Protein AF-A0A6U4F937-F1 (afdb_monomer)

Foldseek 3Di:
DWDKDKLQQDDPPDPDPPPDDPDPDDDDQFADEDDLQDAQVRLLVVLVVCPQVSSQRHYAYAFKDFAFDDKALAQPCLVPVAPDRWLVHSVPSLVVDWAFDADPVRQTWTWHADSGSIITTTHLAMAGCLVVLLSCVVSNHRIYIYTDDFADPVCVVLLSVLVNQLNVCSVVVPPCSVVSSVVSQVSQQQGQGNVGGRSGYDNRSNDDDDPQPPVRDDDDPVRVVVVVVD

Sequence (230 aa):
NARAADLLLNPNPNPNPNKPNPNPDGGTLARLTPTHDLSADQICALAEDIGGEAAAERLEVIVHQHLPVFHTEHCVFCRFLSDGNSYKDCGHPCESHTMHLRDQAGADHLVLADMGCRNTVFNAKAQSALPVLEDLLSAGLRRMRIELVDEPAAAVPVLLEAYRGAAEAILSFESDAEIAVSDAWAVLETLPDANGRAQGLDLGSLASRTEVKRKDMKRTAYQEKRRKSN

Nearest PDB structures (foldseek):
  7z9d-assembly1_A  TM=3.369E-01  e=4.907E+00  Deinococcus radiodurans R1 = ATCC 13939 = DSM 20539
  7z9e-assembly1_A  TM=3.339E-01  e=5.213E+00  Deinococcus radiodurans R1 = ATCC 13939 = DSM 20539

Secondary structure (DSSP, 8-state):
----EEEES---S-S-TTS--S-SSS-----B---TTS-HHHHHHHHHHH-HHHHHHHB-EEEEEEEEEEEESS-HHHHHH-S-SSTTTS--GGGT--EEEE-TT--EEEEEE-TTS-EEEEEEEEEE-GGGHHHHHHTT--EEEE--SS--TTTHHHHHHHHHHHHHHHHTT-TTHHHHHHHHHHHHHT-B-TTSSB--EE-GGGS------TTTSPPPHHHHHHHH--

InterPro domains:
  IPR060007 Peptidase family U32, N-terminal domain [PF01136] (33-177)

Structure (mmCIF, N/CA/C/O backbone):
data_AF-A0A6U4F937-F1
#
_entry.id   AF-A0A6U4F937-F1
#
loop_
_atom_site.group_PDB
_atom_site.id
_atom_site.type_symbol
_atom_site.label_atom_id
_atom_site.label_alt_id
_atom_site.label_comp_id
_atom_site.label_asym_id
_atom_site.label_entity_id
_atom_site.label_seq_id
_atom_site.pdbx_PDB_ins_code
_atom_site.Cartn_x
_atom_site.Cartn_y
_atom_site.Cartn_z
_atom_site.occupancy
_atom_site.B_iso_or_equiv
_atom_site.auth_seq_id
_atom_site.auth_comp_id
_atom_site.auth_asym_id
_atom_site.auth_atom_id
_atom_site.pdbx_PDB_model_num
ATOM 1 N N . ASN A 1 1 ? 8.760 -10.449 -7.506 1.00 28.88 1 ASN A N 1
ATOM 2 C CA . ASN A 1 1 ? 8.408 -11.418 -6.442 1.00 28.88 1 ASN A CA 1
ATOM 3 C C . ASN A 1 1 ? 8.146 -10.673 -5.140 1.00 28.88 1 ASN A C 1
ATOM 5 O O . ASN A 1 1 ? 9.009 -10.671 -4.271 1.00 28.88 1 ASN A O 1
ATOM 9 N N . ALA A 1 2 ? 6.986 -10.018 -5.029 1.00 28.67 2 ALA A N 1
ATOM 10 C CA . ALA A 1 2 ? 6.546 -9.392 -3.784 1.00 28.67 2 ALA A CA 1
ATOM 11 C C . ALA A 1 2 ? 6.334 -10.497 -2.740 1.00 28.67 2 ALA A C 1
ATOM 13 O O . ALA A 1 2 ? 5.533 -11.411 -2.950 1.00 28.67 2 ALA A O 1
ATOM 14 N N . ARG A 1 3 ? 7.120 -10.483 -1.664 1.00 31.38 3 ARG A N 1
ATOM 15 C CA . ARG A 1 3 ? 6.890 -11.355 -0.511 1.00 31.38 3 ARG A CA 1
ATOM 16 C C . ARG A 1 3 ? 5.968 -10.591 0.427 1.00 31.38 3 ARG A C 1
ATOM 18 O O . ARG A 1 3 ? 6.403 -9.612 1.018 1.00 31.38 3 ARG A O 1
ATOM 25 N N . ALA A 1 4 ? 4.714 -11.022 0.530 1.00 37.34 4 ALA A N 1
ATOM 26 C CA . ALA A 1 4 ? 3.833 -10.551 1.589 1.00 37.34 4 ALA A CA 1
ATOM 27 C C . ALA A 1 4 ? 4.434 -10.971 2.938 1.00 37.34 4 ALA A C 1
ATOM 29 O O . ALA A 1 4 ? 4.823 -12.130 3.114 1.00 37.34 4 ALA A O 1
ATOM 30 N N . ALA A 1 5 ? 4.557 -10.018 3.856 1.00 44.81 5 ALA A N 1
ATOM 31 C CA . ALA A 1 5 ? 4.851 -10.298 5.251 1.00 44.81 5 ALA A CA 1
ATOM 32 C C . ALA A 1 5 ? 3.528 -10.212 6.021 1.00 44.81 5 ALA A C 1
ATOM 34 O O . ALA A 1 5 ? 2.916 -9.145 6.091 1.00 44.81 5 ALA A O 1
ATOM 35 N N . ASP A 1 6 ? 3.075 -11.342 6.562 1.00 48.94 6 ASP A N 1
ATOM 36 C CA . ASP A 1 6 ? 1.865 -11.396 7.380 1.00 48.94 6 ASP A CA 1
ATOM 37 C C . ASP A 1 6 ? 2.204 -10.900 8.790 1.00 48.94 6 ASP A C 1
ATOM 39 O O . ASP A 1 6 ? 2.901 -11.587 9.546 1.00 48.94 6 ASP A O 1
ATOM 43 N N . LEU A 1 7 ? 1.701 -9.722 9.170 1.00 45.91 7 LEU A N 1
ATOM 44 C CA . LEU A 1 7 ? 1.752 -9.281 10.559 1.00 45.91 7 LEU A CA 1
ATOM 45 C C . LEU A 1 7 ? 0.588 -9.939 11.309 1.00 45.91 7 LEU A C 1
ATOM 47 O O . LEU A 1 7 ? -0.549 -9.464 11.306 1.00 45.91 7 LEU A O 1
ATOM 51 N N . LEU A 1 8 ? 0.867 -11.090 11.919 1.00 48.56 8 LEU A N 1
ATOM 52 C CA . LEU A 1 8 ? -0.093 -11.800 12.759 1.00 48.56 8 LEU A CA 1
ATOM 53 C C . LEU A 1 8 ? -0.126 -11.169 14.153 1.00 48.56 8 LEU A C 1
ATOM 55 O O . LEU A 1 8 ? 0.653 -11.538 15.031 1.00 48.56 8 LEU A O 1
ATOM 59 N N . LEU A 1 9 ? -1.060 -10.246 14.369 1.00 46.47 9 LEU A N 1
ATOM 60 C CA . LEU A 1 9 ? -1.371 -9.723 15.695 1.00 46.47 9 LEU A CA 1
ATOM 61 C C . LEU A 1 9 ? -2.207 -10.771 16.439 1.00 46.47 9 LEU A C 1
ATOM 63 O O . LEU A 1 9 ? -3.426 -10.825 16.315 1.00 46.47 9 LEU A O 1
ATOM 67 N N . ASN A 1 10 ? -1.505 -11.642 17.166 1.00 38.47 10 ASN A N 1
ATOM 68 C CA . ASN A 1 10 ? -2.031 -12.676 18.057 1.00 38.47 10 ASN A CA 1
ATOM 69 C C . ASN A 1 10 ? -2.973 -13.707 17.380 1.00 38.47 10 ASN A C 1
ATOM 71 O O . ASN A 1 10 ? -4.185 -13.493 17.281 1.00 38.47 10 ASN A O 1
ATOM 75 N N . PRO A 1 11 ? -2.465 -14.870 16.924 1.00 41.62 11 PRO A N 1
ATOM 76 C CA . PRO A 1 11 ? -3.346 -15.950 16.512 1.00 41.62 11 PRO A CA 1
ATOM 77 C C . PRO A 1 11 ? -4.064 -16.456 17.762 1.00 41.62 11 PRO A C 1
ATOM 79 O O . PRO A 1 11 ? -3.413 -16.970 18.665 1.00 41.62 11 PRO A O 1
ATOM 82 N N . ASN A 1 12 ? -5.392 -16.343 17.822 1.00 38.12 12 ASN A N 1
ATOM 83 C CA . ASN A 1 12 ? -6.170 -17.105 18.796 1.00 38.12 12 ASN A CA 1
ATOM 84 C C . ASN A 1 12 ? -5.728 -18.583 18.693 1.00 38.12 12 ASN A C 1
ATOM 86 O O . ASN A 1 12 ? -5.929 -19.196 17.634 1.00 38.12 12 ASN A O 1
ATOM 90 N N . PRO A 1 13 ? -5.051 -19.154 19.707 1.00 44.19 13 PRO A N 1
ATOM 91 C CA . PRO A 1 13 ? -4.576 -20.512 19.616 1.00 44.19 13 PRO A CA 1
ATOM 92 C C . PRO A 1 13 ? -5.787 -21.396 19.885 1.00 44.19 13 PRO A C 1
ATOM 94 O O . PRO A 1 13 ? -6.284 -21.440 21.005 1.00 44.19 13 PRO A O 1
ATOM 97 N N . ASN A 1 14 ? -6.204 -22.131 18.851 1.00 38.88 14 ASN A N 1
ATOM 98 C CA . ASN A 1 14 ? -7.187 -23.218 18.883 1.00 38.88 14 ASN A CA 1
ATOM 99 C C . ASN A 1 14 ? -8.648 -22.811 18.573 1.00 38.88 14 ASN A C 1
ATOM 101 O O . ASN A 1 14 ? -9.429 -22.537 19.488 1.00 38.88 14 ASN A O 1
ATOM 105 N N . PRO A 1 15 ? -9.090 -22.875 17.299 1.00 50.88 15 PRO A N 1
ATOM 106 C CA . PRO A 1 15 ? -10.510 -22.983 17.015 1.00 50.88 15 PRO A CA 1
ATOM 107 C C . PRO A 1 15 ? -10.920 -24.401 17.421 1.00 50.88 15 PRO A C 1
ATOM 109 O O . PRO A 1 15 ? -10.604 -25.348 16.717 1.00 50.88 15 PRO A O 1
ATOM 112 N N . ASN A 1 16 ? -11.541 -24.540 18.594 1.00 53.91 16 ASN A N 1
ATOM 113 C CA . ASN A 1 16 ? -12.257 -25.723 19.091 1.00 53.91 16 ASN A CA 1
ATOM 114 C C . ASN A 1 16 ? -11.992 -27.048 18.317 1.00 53.91 16 ASN A C 1
ATOM 116 O O . ASN A 1 16 ? -12.551 -27.222 17.230 1.00 53.91 16 ASN A O 1
ATOM 120 N N . PRO A 1 17 ? -11.269 -28.035 18.887 1.00 51.25 17 PRO A N 1
ATOM 121 C CA . PRO A 1 17 ? -10.914 -29.284 18.198 1.00 51.25 17 PRO A CA 1
ATOM 122 C C . PRO A 1 17 ? -12.118 -30.153 17.781 1.00 51.25 17 PRO A C 1
ATOM 124 O O . PRO A 1 17 ? -11.941 -31.127 17.056 1.00 51.25 17 PRO A O 1
ATOM 127 N N . ASN A 1 18 ? -13.337 -29.801 18.211 1.00 55.12 18 ASN A N 1
ATOM 128 C CA . ASN A 1 18 ? -14.591 -30.444 17.815 1.00 55.12 18 ASN A CA 1
ATOM 129 C C . ASN A 1 18 ? -15.396 -29.664 16.759 1.00 55.12 18 ASN A C 1
ATOM 131 O O . ASN A 1 18 ? -16.522 -30.059 16.455 1.00 55.12 18 ASN A O 1
ATOM 135 N N . LYS A 1 19 ? -14.884 -28.557 16.198 1.00 54.72 19 LYS A N 1
ATOM 136 C CA . LYS A 1 19 ? -15.562 -27.860 15.096 1.00 54.72 19 LYS A CA 1
ATOM 137 C C . LYS A 1 19 ? -15.354 -28.688 13.818 1.00 54.72 19 LYS A C 1
ATOM 139 O O . LYS A 1 19 ? -14.209 -28.838 13.391 1.00 54.72 19 LYS A O 1
ATOM 144 N N . PRO A 1 20 ? -16.411 -29.272 13.222 1.00 46.94 20 PRO A N 1
ATOM 145 C CA . PRO A 1 20 ? -16.252 -30.098 12.033 1.00 46.94 20 PRO A CA 1
ATOM 146 C C . PRO A 1 20 ? -15.610 -29.271 10.918 1.00 46.94 20 PRO A C 1
ATOM 148 O O . PRO A 1 20 ? -16.026 -28.138 10.669 1.00 46.94 20 PRO A O 1
ATOM 151 N N . ASN A 1 21 ? -14.594 -29.840 10.264 1.00 49.12 21 ASN A N 1
ATOM 152 C CA . ASN A 1 21 ? -13.997 -29.252 9.071 1.00 49.12 21 ASN A CA 1
ATOM 153 C C . ASN A 1 21 ? -15.106 -29.111 8.011 1.00 49.12 21 ASN A C 1
ATOM 155 O O . ASN A 1 21 ? -15.643 -30.136 7.583 1.00 49.12 21 ASN A O 1
ATOM 159 N N . PRO A 1 22 ? -15.471 -27.887 7.585 1.00 54.03 22 PRO A N 1
ATOM 160 C CA . PRO A 1 22 ? -16.568 -27.689 6.645 1.00 54.03 22 PRO A CA 1
ATOM 161 C C . PRO A 1 22 ? -16.272 -28.223 5.236 1.00 54.03 22 PRO A C 1
ATOM 163 O O . PRO A 1 22 ? -17.147 -28.132 4.382 1.00 54.03 22 PRO A O 1
ATOM 166 N N . ASN A 1 23 ? -15.078 -28.773 4.970 1.00 53.56 23 ASN A N 1
ATOM 167 C CA . ASN A 1 23 ? -14.735 -29.317 3.658 1.00 53.56 23 ASN A CA 1
ATOM 168 C C . ASN A 1 23 ? -13.801 -30.541 3.769 1.00 53.56 23 ASN A C 1
ATOM 170 O O . ASN A 1 23 ? -12.587 -30.390 3.948 1.00 53.56 23 ASN A O 1
ATOM 174 N N . PRO A 1 24 ? -14.347 -31.765 3.688 1.00 48.09 24 PRO A N 1
ATOM 175 C CA . PRO A 1 24 ? -13.553 -32.991 3.737 1.00 48.09 24 PRO A CA 1
ATOM 176 C C . PRO A 1 24 ? -12.786 -33.285 2.431 1.00 48.09 24 PRO A C 1
ATOM 178 O O . PRO A 1 24 ? -11.829 -34.055 2.470 1.00 48.09 24 PRO A O 1
ATOM 181 N N . ASP A 1 25 ? -13.116 -32.608 1.320 1.00 58.38 25 ASP A N 1
ATOM 182 C CA . ASP A 1 25 ? -12.596 -32.900 -0.024 1.00 58.38 25 ASP A CA 1
ATOM 183 C C . ASP A 1 25 ? -12.010 -31.636 -0.713 1.00 58.38 25 ASP A C 1
ATOM 185 O O . ASP A 1 25 ? -12.675 -30.991 -1.515 1.00 58.38 25 ASP A O 1
ATOM 189 N N . GLY A 1 26 ? -10.754 -31.259 -0.437 1.00 50.59 26 GLY A N 1
ATOM 190 C CA . GLY A 1 26 ? -10.015 -30.259 -1.239 1.00 50.59 26 GLY A CA 1
ATOM 191 C C . GLY A 1 26 ? -10.257 -28.772 -0.898 1.00 50.59 26 GLY A C 1
ATOM 192 O O . GLY A 1 26 ? -11.343 -28.236 -1.071 1.00 50.59 26 GLY A O 1
ATOM 193 N N . GLY A 1 27 ? -9.191 -28.107 -0.427 1.00 54.19 27 GLY A N 1
ATOM 194 C CA . GLY A 1 27 ? -8.985 -26.652 -0.258 1.00 54.19 27 GLY A CA 1
ATOM 195 C C . GLY A 1 27 ? -10.198 -25.743 0.003 1.00 54.19 27 GLY A C 1
ATOM 196 O O . GLY A 1 27 ? -10.872 -25.322 -0.932 1.00 54.19 27 GLY A O 1
ATOM 197 N N . THR A 1 28 ? -10.417 -25.324 1.253 1.00 69.75 28 THR A N 1
ATOM 198 C CA . THR A 1 28 ? -11.328 -24.208 1.572 1.00 69.75 28 THR A CA 1
ATOM 199 C C . THR A 1 28 ? -10.671 -22.850 1.349 1.00 69.75 28 THR A C 1
ATOM 201 O O . THR A 1 28 ? -9.490 -22.658 1.640 1.00 69.75 28 THR A O 1
ATOM 204 N N . LEU A 1 29 ? -11.458 -21.873 0.889 1.00 75.81 29 LEU A N 1
ATOM 205 C CA . LEU A 1 29 ? -11.072 -20.465 0.928 1.00 75.81 29 LEU A CA 1
ATOM 206 C C . LEU A 1 29 ? -11.018 -20.008 2.392 1.00 75.81 29 LEU A C 1
ATOM 208 O O . LEU A 1 29 ? -12.054 -19.885 3.043 1.00 75.81 29 LEU A O 1
ATOM 212 N N . ALA A 1 30 ? -9.808 -19.799 2.910 1.00 84.00 30 ALA A N 1
ATOM 213 C CA . ALA A 1 30 ? -9.604 -19.457 4.315 1.00 84.00 30 ALA A CA 1
ATOM 214 C C . ALA A 1 30 ? -9.831 -17.967 4.605 1.00 84.00 30 ALA A C 1
ATOM 216 O O . ALA A 1 30 ? -10.342 -17.631 5.670 1.00 84.00 30 ALA A O 1
ATOM 217 N N . ARG A 1 31 ? -9.430 -17.081 3.680 1.00 87.75 31 ARG A N 1
ATOM 218 C CA . ARG A 1 31 ? -9.459 -15.625 3.869 1.00 87.75 31 ARG A CA 1
ATOM 219 C C . ARG A 1 31 ? -9.713 -14.862 2.577 1.00 87.75 31 ARG A C 1
ATOM 221 O O . ARG A 1 31 ? -9.409 -15.350 1.490 1.00 87.75 31 ARG A O 1
ATOM 228 N N . LEU A 1 32 ? -10.240 -13.656 2.736 1.00 92.88 32 LEU A N 1
ATOM 229 C CA . LEU A 1 32 ? -10.484 -12.667 1.700 1.00 92.88 32 LEU A CA 1
ATOM 230 C C . LEU A 1 32 ? -9.734 -11.378 2.033 1.00 92.88 32 LEU A C 1
ATOM 232 O O . LEU A 1 32 ? -9.777 -10.899 3.167 1.00 92.88 32 LEU A O 1
ATOM 236 N N . THR A 1 33 ? -9.105 -10.796 1.019 1.00 95.12 33 THR A N 1
ATOM 237 C CA . THR A 1 33 ? -8.497 -9.469 1.100 1.00 95.12 33 THR A CA 1
ATOM 238 C C . THR A 1 33 ? -9.358 -8.492 0.312 1.00 95.12 33 THR A C 1
ATOM 240 O O . THR A 1 33 ? -9.492 -8.678 -0.902 1.00 95.12 33 THR A O 1
ATOM 243 N N . PRO A 1 34 ? -9.977 -7.485 0.962 1.00 93.56 34 PRO A N 1
ATOM 244 C CA . PRO A 1 34 ? -10.666 -6.415 0.251 1.00 93.56 34 PRO A CA 1
ATOM 245 C C . PRO A 1 34 ? -9.736 -5.751 -0.771 1.00 93.56 34 PRO A C 1
ATOM 247 O O . PRO A 1 34 ? -8.565 -5.498 -0.478 1.00 93.56 34 PRO A O 1
ATOM 250 N N . THR A 1 35 ? -10.245 -5.490 -1.976 1.00 90.56 35 THR A N 1
ATOM 251 C CA . THR A 1 35 ? -9.479 -4.788 -3.014 1.00 90.56 35 THR A CA 1
ATOM 252 C C . THR A 1 35 ? -9.327 -3.311 -2.658 1.00 90.56 35 THR A C 1
ATOM 254 O O . THR A 1 35 ? -10.026 -2.780 -1.796 1.00 90.56 35 THR A O 1
ATOM 257 N N . HIS A 1 36 ? -8.444 -2.615 -3.370 1.00 90.94 36 HIS A N 1
ATOM 258 C CA . HIS A 1 36 ? -8.190 -1.179 -3.199 1.00 90.94 36 HIS A CA 1
ATOM 259 C C . HIS A 1 36 ? -9.341 -0.277 -3.692 1.00 90.94 36 HIS A C 1
ATOM 261 O O . HIS A 1 36 ? -9.160 0.929 -3.836 1.00 90.94 36 HIS A O 1
ATOM 267 N N . ASP A 1 37 ? -10.506 -0.854 -3.990 1.00 91.75 37 ASP A N 1
ATOM 268 C CA . ASP A 1 37 ? -11.719 -0.113 -4.338 1.00 91.75 37 ASP A CA 1
ATOM 269 C C . ASP A 1 37 ? -12.507 0.316 -3.092 1.00 91.75 37 ASP A C 1
ATOM 271 O O . ASP A 1 37 ? -13.364 1.194 -3.191 1.00 91.75 37 ASP A O 1
ATOM 275 N N . LEU A 1 38 ? -12.243 -0.305 -1.934 1.00 94.06 38 LEU A N 1
ATOM 276 C CA . LEU A 1 38 ? -12.910 0.015 -0.674 1.00 94.06 38 LEU A CA 1
ATOM 277 C C . LEU A 1 38 ? -12.070 0.989 0.163 1.00 94.06 38 LEU A C 1
ATOM 279 O O . LEU A 1 38 ? -10.872 0.781 0.361 1.00 94.06 38 LEU A O 1
ATOM 283 N N . SER A 1 39 ? -12.731 2.008 0.717 1.00 95.94 39 SER A N 1
ATOM 284 C CA . SER A 1 39 ? -12.155 2.865 1.759 1.00 95.94 39 SER A CA 1
ATOM 285 C C . SER A 1 39 ? -12.090 2.153 3.114 1.00 95.94 39 SER A C 1
ATOM 287 O O . SER A 1 39 ? -12.720 1.111 3.307 1.00 95.94 39 SER A O 1
ATOM 289 N N . ALA A 1 40 ? -11.379 2.738 4.084 1.00 96.69 40 ALA A N 1
ATOM 290 C CA . ALA A 1 40 ? -11.339 2.222 5.453 1.00 96.69 40 ALA A CA 1
ATOM 291 C C . ALA A 1 40 ? -12.748 2.078 6.051 1.00 96.69 40 ALA A C 1
ATOM 293 O O . ALA A 1 40 ? -13.089 1.004 6.531 1.00 96.69 40 ALA A O 1
ATOM 294 N N . ASP A 1 41 ? -13.603 3.097 5.913 1.00 96.00 41 ASP A N 1
ATOM 295 C CA . ASP A 1 41 ? -14.991 3.061 6.394 1.00 96.00 41 ASP A CA 1
ATOM 296 C C . ASP A 1 41 ? -15.786 1.891 5.793 1.00 96.00 41 ASP A C 1
ATOM 298 O O . ASP A 1 41 ? -16.544 1.217 6.489 1.00 96.00 41 ASP A O 1
ATOM 302 N N . GLN A 1 42 ? -15.612 1.626 4.493 1.00 95.81 42 GLN A N 1
ATOM 303 C CA . GLN A 1 42 ? -16.295 0.526 3.806 1.00 95.81 42 GLN A CA 1
ATOM 304 C C . GLN A 1 42 ? -15.750 -0.839 4.235 1.00 95.81 42 GLN A C 1
ATOM 306 O O . GLN A 1 42 ? -16.510 -1.802 4.323 1.00 95.81 42 GLN A O 1
ATOM 311 N N . ILE A 1 43 ? -14.448 -0.926 4.516 1.00 96.62 43 ILE A N 1
ATOM 312 C CA . ILE A 1 43 ? -13.815 -2.122 5.076 1.00 96.62 43 ILE A CA 1
ATOM 313 C C . ILE A 1 43 ? -14.334 -2.384 6.498 1.00 96.62 43 ILE A C 1
ATOM 315 O O . ILE A 1 43 ? -14.683 -3.524 6.803 1.00 96.62 43 ILE A O 1
ATOM 319 N N . CYS A 1 44 ? -14.434 -1.353 7.342 1.00 96.25 44 CYS A N 1
ATOM 320 C CA . CYS A 1 44 ? -14.994 -1.458 8.690 1.00 96.25 44 CYS A CA 1
ATOM 321 C C . CYS A 1 44 ? -16.458 -1.910 8.647 1.00 96.25 44 CYS A C 1
ATOM 323 O O . CYS A 1 44 ? -16.801 -2.899 9.288 1.00 96.25 44 CYS A O 1
ATOM 325 N N . ALA A 1 45 ? -17.292 -1.280 7.813 1.00 95.62 45 ALA A N 1
ATOM 326 C CA . ALA A 1 45 ? -18.689 -1.679 7.637 1.00 95.62 45 ALA A CA 1
ATOM 327 C C . ALA A 1 45 ? -18.824 -3.139 7.162 1.00 95.62 45 ALA A C 1
ATOM 329 O O . ALA A 1 45 ? -19.648 -3.894 7.676 1.00 95.62 45 ALA A O 1
ATOM 330 N N . LEU A 1 46 ? -17.973 -3.574 6.224 1.00 94.88 46 LEU A N 1
ATOM 331 C CA . LEU A 1 46 ? -17.942 -4.967 5.771 1.00 94.88 46 LEU A CA 1
ATOM 332 C C . LEU A 1 46 ? -17.562 -5.933 6.907 1.00 94.88 46 LEU A C 1
ATOM 334 O O . LEU A 1 46 ? -18.134 -7.020 7.009 1.00 94.88 46 LEU A O 1
ATOM 338 N N . ALA A 1 47 ? -16.592 -5.567 7.746 1.00 95.31 47 ALA A N 1
ATOM 339 C CA . ALA A 1 47 ? -16.182 -6.374 8.892 1.00 95.31 47 ALA A CA 1
ATOM 340 C C . ALA A 1 47 ? -17.299 -6.480 9.945 1.00 95.31 47 ALA A C 1
ATOM 342 O O . ALA A 1 47 ? -17.564 -7.573 10.450 1.00 95.31 47 ALA A O 1
ATOM 343 N N . GLU A 1 48 ? -17.998 -5.379 10.221 1.00 94.50 48 GLU A N 1
ATOM 344 C CA . GLU A 1 48 ? -19.156 -5.337 11.119 1.00 94.50 48 GLU A CA 1
ATOM 345 C C . GLU A 1 48 ? -20.304 -6.225 10.616 1.00 94.50 48 GLU A C 1
ATOM 347 O O . GLU A 1 48 ? -20.833 -7.027 11.389 1.00 94.50 48 GLU A O 1
ATOM 352 N N . ASP A 1 49 ? -20.623 -6.163 9.318 1.00 94.75 49 ASP A N 1
ATOM 353 C CA . ASP A 1 49 ? -21.661 -6.989 8.683 1.00 94.75 49 ASP A CA 1
ATOM 354 C C . ASP A 1 49 ? -21.326 -8.492 8.713 1.00 94.75 49 ASP A C 1
ATOM 356 O O . ASP A 1 49 ? -22.213 -9.339 8.852 1.00 94.75 49 ASP A O 1
ATOM 360 N N . ILE A 1 50 ? -20.042 -8.850 8.592 1.00 91.38 50 ILE A N 1
ATOM 361 C CA . ILE A 1 50 ? -19.571 -10.240 8.724 1.00 91.38 50 ILE A CA 1
ATOM 362 C C . ILE A 1 50 ? -19.607 -10.704 10.192 1.00 91.38 50 ILE A C 1
ATOM 364 O O . ILE A 1 50 ? -19.812 -11.894 10.456 1.00 91.38 50 ILE A O 1
ATOM 368 N N . GLY A 1 51 ? -19.434 -9.778 11.137 1.00 86.50 51 GLY A N 1
ATOM 369 C CA . GLY A 1 51 ? -19.392 -10.013 12.577 1.00 86.50 51 GLY A CA 1
ATOM 370 C C . GLY A 1 51 ? -17.970 -10.234 13.099 1.00 86.50 51 GLY A C 1
ATOM 371 O O . GLY A 1 51 ? -17.200 -11.003 12.526 1.00 86.50 51 GLY A O 1
ATOM 372 N N . GLY A 1 52 ? -17.632 -9.601 14.229 1.00 75.81 52 GLY A N 1
ATOM 373 C CA . GLY A 1 52 ? -16.249 -9.423 14.704 1.00 75.81 52 GLY A CA 1
ATOM 374 C C . GLY A 1 52 ? -15.363 -10.679 14.726 1.00 75.81 52 GLY A C 1
ATOM 375 O O . GLY A 1 52 ? -14.266 -10.653 14.178 1.00 75.81 52 GLY A O 1
ATOM 376 N N . GLU A 1 53 ? -15.819 -11.802 15.297 1.00 82.62 53 GLU A N 1
ATOM 377 C CA . GLU A 1 53 ? -15.007 -13.036 15.337 1.00 82.62 53 GLU A CA 1
ATOM 378 C C . GLU A 1 53 ? -14.804 -13.640 13.936 1.00 82.62 53 GLU A C 1
ATOM 380 O O . GLU A 1 53 ? -13.704 -14.067 13.581 1.00 82.62 53 GLU A O 1
ATOM 385 N N . ALA A 1 54 ? -15.850 -13.629 13.105 1.00 86.81 54 ALA A N 1
ATOM 386 C CA . ALA A 1 54 ? -15.769 -14.129 11.738 1.00 86.81 54 ALA A CA 1
ATOM 387 C C . ALA A 1 54 ? -14.927 -13.204 10.845 1.00 86.81 54 ALA A C 1
ATOM 389 O O . ALA A 1 54 ? -14.184 -13.700 10.000 1.00 86.81 54 ALA A O 1
ATOM 390 N N . ALA A 1 55 ? -14.998 -11.887 11.043 1.00 88.81 55 ALA A N 1
ATOM 391 C CA . ALA A 1 55 ? -14.179 -10.905 10.343 1.00 88.81 55 ALA A CA 1
ATOM 392 C C . ALA A 1 55 ? -12.694 -11.068 10.698 1.00 88.81 55 ALA A C 1
ATOM 394 O O . ALA A 1 55 ? -11.862 -11.122 9.795 1.00 88.81 55 ALA A O 1
ATOM 395 N N . ALA A 1 56 ? -12.365 -11.262 11.981 1.00 89.62 56 ALA A N 1
ATOM 396 C CA . ALA A 1 56 ? -10.999 -11.539 12.434 1.00 89.62 56 ALA A CA 1
ATOM 397 C C . ALA A 1 56 ? -10.397 -12.804 11.789 1.00 89.62 56 ALA A C 1
ATOM 399 O O . ALA A 1 56 ? -9.199 -12.865 11.497 1.00 89.62 56 ALA A O 1
ATOM 400 N N . GLU A 1 57 ? -11.219 -13.838 11.576 1.00 89.31 57 GLU A N 1
ATOM 401 C CA . GLU A 1 57 ? -10.791 -15.093 10.954 1.00 89.31 57 GLU A CA 1
ATOM 402 C C . GLU A 1 57 ? -10.668 -14.973 9.428 1.00 89.31 57 GLU A C 1
ATOM 404 O O . GLU A 1 57 ? -9.699 -15.480 8.856 1.00 89.31 57 GLU A O 1
ATOM 409 N N . ARG A 1 58 ? -11.635 -14.309 8.779 1.00 91.00 58 ARG A N 1
ATOM 410 C CA . ARG A 1 58 ? -11.863 -14.378 7.326 1.00 91.00 58 ARG A CA 1
ATOM 411 C C . ARG A 1 58 ? -11.349 -13.183 6.538 1.00 91.00 58 ARG A C 1
ATOM 413 O O . ARG A 1 58 ? -11.216 -13.321 5.326 1.00 91.00 58 ARG A O 1
ATOM 420 N N . LEU A 1 59 ? -11.090 -12.040 7.166 1.00 94.88 59 LEU A N 1
ATOM 421 C CA . LEU A 1 59 ? -10.594 -10.851 6.475 1.00 94.88 59 LEU A CA 1
ATOM 422 C C . LEU A 1 59 ? -9.113 -10.611 6.765 1.00 94.88 59 LEU A C 1
ATOM 424 O O . LEU A 1 59 ? -8.634 -10.800 7.881 1.00 94.88 59 LEU A O 1
ATOM 428 N N . GLU A 1 60 ? -8.397 -10.176 5.735 1.00 95.94 60 GLU A N 1
ATOM 429 C CA . GLU A 1 60 ? -7.002 -9.746 5.792 1.00 95.94 60 GLU A CA 1
ATOM 430 C C . GLU A 1 60 ? -6.876 -8.429 5.028 1.00 95.94 60 GLU A C 1
ATOM 432 O O . GLU A 1 60 ? -7.104 -8.396 3.822 1.00 95.94 60 GLU A O 1
ATOM 437 N N . VAL A 1 61 ? -6.558 -7.335 5.718 1.00 96.31 61 VAL A N 1
ATOM 438 C CA . VAL A 1 61 ? -6.577 -5.986 5.130 1.00 96.31 61 VAL A CA 1
ATOM 439 C C . VAL A 1 61 ? -5.165 -5.534 4.797 1.00 96.31 61 VAL A C 1
ATOM 441 O O . VAL A 1 61 ? -4.253 -5.690 5.606 1.00 96.31 61 VAL A O 1
ATOM 444 N N . ILE A 1 62 ? -4.980 -4.961 3.606 1.00 97.31 62 ILE A N 1
ATOM 445 C CA . ILE A 1 62 ? -3.694 -4.401 3.186 1.00 97.31 62 ILE A CA 1
ATOM 446 C C . ILE A 1 62 ? -3.506 -3.046 3.862 1.00 97.31 62 ILE A C 1
ATOM 448 O O . ILE A 1 62 ? -4.171 -2.067 3.520 1.00 97.31 62 ILE A O 1
ATOM 452 N N . VAL A 1 63 ? -2.590 -3.005 4.825 1.00 97.75 63 VAL A N 1
ATOM 453 C CA . VAL A 1 63 ? -2.301 -1.807 5.618 1.00 97.75 63 VAL A CA 1
ATOM 454 C C . VAL A 1 63 ? -1.159 -0.982 5.046 1.00 97.75 63 VAL A C 1
ATOM 456 O O . VAL A 1 63 ? -1.101 0.212 5.311 1.00 97.75 63 VAL A O 1
ATOM 459 N N . HIS A 1 64 ? -0.283 -1.588 4.241 1.00 98.06 64 HIS A N 1
ATOM 460 C CA . HIS A 1 64 ? 0.839 -0.901 3.612 1.00 98.06 64 HIS A CA 1
ATOM 461 C C . HIS A 1 64 ? 1.103 -1.426 2.209 1.00 98.06 64 HIS A C 1
ATOM 463 O O . HIS A 1 64 ? 1.141 -2.644 2.030 1.00 98.06 64 HIS A O 1
ATOM 469 N N . GLN A 1 65 ? 1.272 -0.520 1.244 1.00 97.25 65 GLN A N 1
ATOM 470 C CA . GLN A 1 65 ? 1.611 -0.854 -0.143 1.00 97.25 65 GLN A CA 1
ATOM 471 C C . GLN A 1 65 ? 1.928 0.392 -0.969 1.00 97.25 65 GLN A C 1
ATOM 473 O O . GLN A 1 65 ? 1.349 1.450 -0.737 1.00 97.25 65 GLN A O 1
ATOM 478 N N . HIS A 1 66 ? 2.693 0.247 -2.045 1.00 97.19 66 HIS A N 1
ATOM 479 C CA . HIS A 1 66 ? 2.602 1.178 -3.169 1.00 97.19 66 HIS A CA 1
ATOM 480 C C . HIS A 1 66 ? 1.482 0.720 -4.111 1.00 97.19 66 HIS A C 1
ATOM 482 O O . HIS A 1 66 ? 1.519 -0.391 -4.634 1.00 97.19 66 HIS A O 1
ATOM 488 N N . LEU A 1 67 ? 0.470 1.562 -4.340 1.00 95.81 67 LEU A N 1
ATOM 489 C CA . LEU A 1 67 ? -0.671 1.197 -5.189 1.00 95.81 67 LEU A CA 1
ATOM 490 C C . LEU A 1 67 ? -0.276 1.121 -6.676 1.00 95.81 67 LEU A C 1
ATOM 492 O O . LEU A 1 67 ? 0.332 2.070 -7.177 1.00 95.81 67 LEU A O 1
ATOM 496 N N . PRO A 1 68 ? -0.672 0.077 -7.426 1.00 94.81 68 PRO A N 1
ATOM 497 C CA . PRO A 1 68 ? -0.547 0.071 -8.881 1.00 94.81 68 PRO A CA 1
ATOM 498 C C . PRO A 1 68 ? -1.535 1.080 -9.486 1.00 94.81 68 PRO A C 1
ATOM 500 O O . PRO A 1 68 ? -2.747 0.939 -9.339 1.00 94.81 68 PRO A O 1
ATOM 503 N N . VAL A 1 69 ? -1.031 2.112 -10.166 1.00 91.25 69 VAL A N 1
ATOM 504 C CA . VAL A 1 69 ? -1.858 3.223 -10.678 1.00 91.25 69 VAL A CA 1
ATOM 505 C C . VAL A 1 69 ? -2.050 3.227 -12.183 1.00 91.25 69 VAL A C 1
ATOM 507 O O . VAL A 1 69 ? -3.072 3.717 -12.662 1.00 91.25 69 VAL A O 1
ATOM 510 N N . PHE A 1 70 ? -1.106 2.674 -12.943 1.00 93.06 70 PHE A N 1
ATOM 511 C CA . PHE A 1 70 ? -1.242 2.571 -14.393 1.00 93.06 70 PHE A CA 1
ATOM 512 C C . PHE A 1 70 ? -0.761 1.223 -14.899 1.00 93.06 70 PHE A C 1
ATOM 514 O O . PHE A 1 70 ? 0.347 0.796 -14.587 1.00 93.06 70 PHE A O 1
ATOM 521 N N . HIS A 1 71 ? -1.570 0.611 -15.759 1.00 93.69 71 HIS A N 1
ATOM 522 C CA . HIS A 1 71 ? -1.151 -0.486 -16.618 1.00 93.69 71 HIS A CA 1
ATOM 523 C C . HIS A 1 71 ? -1.046 0.021 -18.053 1.00 93.69 71 HIS A C 1
ATOM 525 O O . HIS A 1 71 ? -1.945 0.704 -18.547 1.00 93.69 71 HIS A O 1
ATOM 531 N N . THR A 1 72 ? 0.056 -0.294 -18.724 1.00 90.44 72 THR A N 1
ATOM 532 C CA . THR A 1 72 ? 0.313 0.144 -20.096 1.00 90.44 72 THR A CA 1
ATOM 533 C C . THR A 1 72 ? 0.891 -0.986 -20.934 1.00 90.44 72 THR A C 1
ATOM 535 O O . THR A 1 72 ? 1.742 -1.745 -20.482 1.00 90.44 72 THR A O 1
ATOM 538 N N . GLU A 1 73 ? 0.450 -1.066 -22.187 1.00 90.44 73 GLU A N 1
ATOM 539 C CA . GLU A 1 73 ? 1.002 -1.970 -23.205 1.00 90.44 73 GLU A CA 1
ATOM 540 C C . GLU A 1 73 ? 2.318 -1.428 -23.802 1.00 90.44 73 GLU A C 1
ATOM 542 O O . GLU A 1 73 ? 2.973 -2.097 -24.598 1.00 90.44 73 GLU A O 1
ATOM 547 N N . HIS A 1 74 ? 2.716 -0.198 -23.451 1.00 90.12 74 HIS A N 1
ATOM 548 C CA . HIS A 1 74 ? 3.987 0.379 -23.879 1.00 90.12 74 HIS A CA 1
ATOM 549 C C . HIS A 1 74 ? 5.094 0.084 -22.864 1.00 90.12 74 HIS A C 1
ATOM 551 O O . HIS A 1 74 ? 5.126 0.682 -21.789 1.00 90.12 74 HIS A O 1
ATOM 557 N N . CYS A 1 75 ? 6.024 -0.796 -23.241 1.00 94.25 75 CYS A N 1
ATOM 558 C CA . CYS A 1 75 ? 7.152 -1.177 -22.401 1.00 94.25 75 CYS A CA 1
ATOM 559 C C . CYS A 1 75 ? 8.277 -0.136 -22.419 1.00 94.25 75 CYS A C 1
ATOM 561 O O . CYS A 1 75 ? 9.046 -0.069 -23.383 1.00 94.25 75 CYS A O 1
ATOM 563 N N . VAL A 1 76 ? 8.437 0.628 -21.339 1.00 94.75 76 VAL A N 1
ATOM 564 C CA . VAL A 1 76 ? 9.522 1.613 -21.210 1.00 94.75 76 VAL A CA 1
ATOM 565 C C . VAL A 1 76 ? 10.898 0.943 -21.148 1.00 94.75 76 VAL A C 1
ATOM 567 O O . VAL A 1 76 ? 11.856 1.466 -21.711 1.00 94.75 76 VAL A O 1
ATOM 570 N N . PHE A 1 77 ? 10.998 -0.264 -20.581 1.00 95.81 77 PHE A N 1
ATOM 571 C CA . PHE A 1 77 ? 12.239 -1.044 -20.593 1.00 95.81 77 PHE A CA 1
ATOM 572 C C . PHE A 1 77 ? 12.677 -1.377 -22.018 1.00 95.81 77 PHE A C 1
ATOM 574 O O . PHE A 1 77 ? 13.792 -1.061 -22.413 1.00 95.81 77 PHE A O 1
ATOM 581 N N . CYS A 1 78 ? 11.780 -1.965 -22.813 1.00 94.56 78 CYS A N 1
ATOM 582 C CA . CYS A 1 78 ? 12.049 -2.283 -24.212 1.00 94.56 78 CYS A CA 1
ATOM 583 C C . CYS A 1 78 ? 12.394 -1.018 -25.006 1.00 94.56 78 CYS A C 1
ATOM 585 O O . CYS A 1 78 ? 13.385 -0.992 -25.729 1.00 94.56 78 CYS A O 1
ATOM 587 N N . ARG A 1 79 ? 11.619 0.057 -24.821 1.00 94.31 79 ARG A N 1
ATOM 588 C CA . ARG A 1 79 ? 11.799 1.302 -25.568 1.00 94.31 79 ARG A CA 1
ATOM 589 C C . ARG A 1 79 ? 13.143 1.983 -25.309 1.00 94.31 79 ARG A C 1
ATOM 591 O O . ARG A 1 79 ? 13.666 2.605 -26.234 1.00 94.31 79 ARG A O 1
ATOM 598 N N . PHE A 1 80 ? 13.646 1.962 -24.075 1.00 94.50 80 PHE A N 1
ATOM 599 C CA . PHE A 1 80 ? 14.818 2.754 -23.683 1.00 94.50 80 PHE A CA 1
ATOM 600 C C . PHE A 1 80 ? 16.083 1.931 -23.430 1.00 94.50 80 PHE A C 1
ATOM 602 O O . PHE A 1 80 ? 17.169 2.501 -23.482 1.00 94.50 80 PHE A O 1
ATOM 609 N N . LEU A 1 81 ? 15.962 0.626 -23.174 1.00 95.69 81 LEU A N 1
ATOM 610 C CA . LEU A 1 81 ? 17.080 -0.251 -22.804 1.00 95.69 81 LEU A CA 1
ATOM 611 C C . LEU A 1 81 ? 17.299 -1.409 -23.793 1.00 95.69 81 LEU A C 1
ATOM 613 O O . LEU A 1 81 ? 18.059 -2.326 -23.494 1.00 95.69 81 LEU A O 1
ATOM 617 N N . SER A 1 82 ? 16.632 -1.403 -24.951 1.00 95.06 82 SER A N 1
ATOM 618 C CA . SER A 1 82 ? 16.838 -2.403 -26.003 1.00 95.06 82 SER A CA 1
ATOM 619 C C . SER A 1 82 ? 16.696 -1.805 -27.402 1.00 95.06 82 SER A C 1
ATOM 621 O O . SER A 1 82 ? 16.093 -0.746 -27.564 1.00 95.06 82 SER A O 1
ATOM 623 N N . ASP A 1 83 ? 17.188 -2.531 -28.406 1.00 94.69 83 ASP A N 1
ATOM 624 C CA . ASP A 1 83 ? 16.934 -2.246 -29.826 1.00 94.69 83 ASP A CA 1
ATOM 625 C C . ASP A 1 83 ? 15.653 -2.928 -30.358 1.00 94.69 83 ASP A C 1
ATOM 627 O O . ASP A 1 83 ? 15.260 -2.710 -31.505 1.00 94.69 83 ASP A O 1
ATOM 631 N N . GLY A 1 84 ? 15.004 -3.766 -29.540 1.00 91.25 84 GLY A N 1
ATOM 632 C CA . GLY A 1 84 ? 13.752 -4.445 -29.880 1.00 91.25 84 GLY A CA 1
ATOM 633 C C . GLY A 1 84 ? 12.521 -3.557 -29.690 1.00 91.25 84 GLY A C 1
ATOM 634 O O . GLY A 1 84 ? 12.601 -2.449 -29.156 1.00 91.25 84 GLY A O 1
ATOM 635 N N . ASN A 1 85 ? 11.352 -4.049 -30.108 1.00 88.81 85 ASN A N 1
ATOM 636 C CA . ASN A 1 85 ? 10.080 -3.327 -29.953 1.00 88.81 85 ASN A CA 1
ATOM 637 C C . ASN A 1 85 ? 8.960 -4.141 -29.282 1.00 88.81 85 ASN A C 1
ATOM 639 O O . ASN A 1 85 ? 7.835 -3.652 -29.152 1.00 88.81 85 ASN A O 1
ATOM 643 N N . SER A 1 86 ? 9.251 -5.370 -28.856 1.00 89.56 86 SER A N 1
ATOM 644 C CA . SER A 1 86 ? 8.295 -6.281 -28.235 1.00 89.56 86 SER A CA 1
ATOM 645 C C . SER A 1 86 ? 8.978 -7.262 -27.276 1.00 89.56 86 SER A C 1
ATOM 647 O O . SER A 1 86 ? 10.198 -7.400 -27.254 1.00 89.56 86 SER A O 1
ATOM 649 N N . TYR A 1 87 ? 8.187 -8.039 -26.534 1.00 91.00 87 TYR A N 1
ATOM 650 C CA . TYR A 1 87 ? 8.704 -9.133 -25.698 1.00 91.00 87 TYR A CA 1
ATOM 651 C C . TYR A 1 87 ? 9.463 -10.220 -26.492 1.00 91.00 87 TYR A C 1
ATOM 653 O O . TYR A 1 87 ? 10.180 -11.028 -25.910 1.00 91.00 87 TYR A O 1
ATOM 661 N N . LYS A 1 88 ? 9.317 -10.269 -27.825 1.00 93.88 88 LYS A N 1
ATOM 662 C CA . LYS A 1 88 ? 9.963 -11.280 -28.679 1.00 93.88 88 LYS A CA 1
ATOM 663 C C . LYS A 1 88 ? 11.422 -10.960 -28.988 1.00 93.88 88 LYS A C 1
ATOM 665 O O . LYS A 1 88 ? 12.178 -11.869 -29.313 1.00 93.88 88 LYS A O 1
ATOM 670 N N . ASP A 1 89 ? 11.791 -9.685 -28.941 1.00 94.25 89 ASP A N 1
ATOM 671 C CA . ASP A 1 89 ? 13.056 -9.174 -29.471 1.00 94.25 89 ASP A CA 1
ATOM 672 C C . ASP A 1 89 ? 13.741 -8.146 -28.557 1.00 94.25 89 ASP A C 1
ATOM 674 O O . ASP A 1 89 ? 14.863 -7.742 -28.842 1.00 94.25 89 ASP A O 1
ATOM 678 N N . CYS A 1 90 ? 13.128 -7.751 -27.435 1.00 94.38 90 CYS A N 1
ATOM 679 C CA . CYS A 1 90 ? 13.730 -6.789 -26.508 1.00 94.38 90 CYS A CA 1
ATOM 680 C C . CYS A 1 90 ? 14.895 -7.352 -25.682 1.00 94.38 90 CYS A C 1
ATOM 682 O O . CYS A 1 9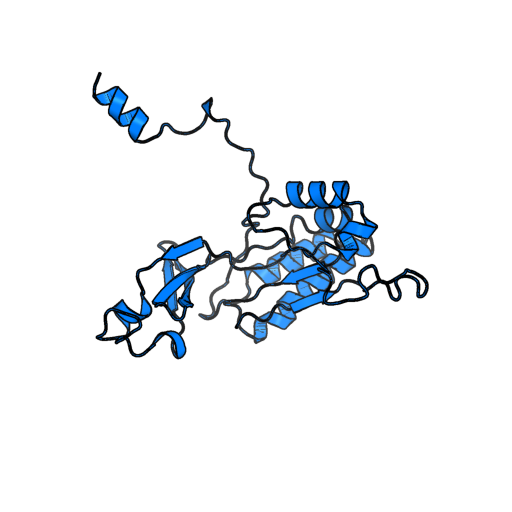0 ? 15.635 -6.581 -25.084 1.00 94.38 90 CYS A O 1
ATOM 684 N N . GLY A 1 91 ? 15.052 -8.677 -25.602 1.00 93.94 91 GLY A N 1
ATOM 685 C CA . GLY A 1 91 ? 16.077 -9.308 -24.761 1.00 93.94 91 GLY A CA 1
ATOM 686 C C . GLY A 1 91 ? 15.810 -9.219 -23.250 1.00 93.94 91 GLY A C 1
ATOM 687 O O . GLY A 1 91 ? 16.708 -9.508 -22.470 1.00 93.94 91 GLY A O 1
ATOM 688 N N . HIS A 1 92 ? 14.590 -8.844 -22.843 1.00 94.19 92 HIS A N 1
ATOM 689 C CA . HIS A 1 92 ? 14.118 -8.778 -21.450 1.00 94.19 92 HIS A CA 1
ATOM 690 C C . HIS A 1 92 ? 15.008 -7.954 -20.487 1.00 94.19 92 HIS A C 1
ATOM 692 O O . HIS A 1 92 ? 15.321 -8.415 -19.388 1.00 94.19 92 HIS A O 1
ATOM 698 N N . PRO A 1 93 ? 15.381 -6.697 -20.819 1.00 95.06 93 PRO A N 1
ATOM 699 C CA . PRO A 1 93 ? 16.208 -5.860 -19.941 1.00 95.06 93 PRO A CA 1
ATOM 700 C C . PRO A 1 93 ? 15.565 -5.609 -18.568 1.00 95.06 93 PRO A C 1
ATOM 702 O O . PRO A 1 93 ? 16.272 -5.351 -17.597 1.00 95.06 93 PRO A O 1
ATOM 705 N N . CYS A 1 94 ? 14.238 -5.732 -18.466 1.00 94.38 94 CYS A N 1
ATOM 706 C CA . CYS A 1 94 ? 13.481 -5.647 -17.219 1.00 94.38 94 CYS A CA 1
ATOM 707 C C . CYS A 1 94 ? 13.832 -6.720 -16.175 1.00 94.38 94 CYS A C 1
ATOM 709 O O . CYS A 1 94 ? 13.490 -6.546 -15.013 1.00 94.38 94 CYS A O 1
ATOM 711 N N . GLU A 1 95 ? 14.496 -7.819 -16.546 1.00 93.75 95 GLU A N 1
ATOM 712 C CA . GLU A 1 95 ? 14.898 -8.859 -15.585 1.00 93.75 95 GLU A CA 1
ATOM 713 C C . GLU A 1 95 ? 16.167 -8.499 -14.799 1.00 93.75 95 GLU A C 1
ATOM 715 O O . GLU A 1 95 ? 16.425 -9.068 -13.740 1.00 93.75 95 GLU A O 1
ATOM 720 N N . SER A 1 96 ? 16.968 -7.561 -15.310 1.00 93.38 96 SER A N 1
ATOM 721 C CA . SER A 1 96 ? 18.260 -7.171 -14.729 1.00 93.38 96 SER A CA 1
ATOM 722 C C . SER A 1 96 ? 18.352 -5.693 -14.350 1.00 93.38 96 SER A C 1
ATOM 724 O O . SER A 1 96 ? 19.334 -5.289 -13.731 1.00 93.38 96 SER A O 1
ATOM 726 N N . HIS A 1 97 ? 17.339 -4.893 -14.693 1.00 92.75 97 HIS A N 1
ATOM 727 C CA . HIS A 1 97 ? 17.294 -3.463 -14.412 1.00 92.75 97 HIS A CA 1
ATOM 728 C C . HIS A 1 97 ? 16.071 -3.115 -13.570 1.00 92.75 97 HIS A C 1
ATOM 730 O O . HIS A 1 97 ? 14.958 -3.548 -13.863 1.00 92.75 97 HIS A O 1
ATOM 736 N N . THR A 1 98 ? 16.275 -2.247 -12.586 1.00 91.62 98 THR A N 1
ATOM 737 C CA . THR A 1 98 ? 15.198 -1.529 -11.900 1.00 91.62 98 THR A CA 1
ATOM 738 C C . THR A 1 98 ? 14.987 -0.187 -12.595 1.00 91.62 98 THR A C 1
ATOM 740 O O . THR A 1 98 ? 15.955 0.452 -13.013 1.00 91.62 98 THR A O 1
ATOM 743 N N . MET A 1 99 ? 13.734 0.241 -12.746 1.00 93.94 99 MET A N 1
ATOM 744 C CA . MET A 1 99 ? 13.400 1.510 -13.388 1.00 93.94 99 MET A CA 1
ATOM 745 C C . MET A 1 99 ? 12.286 2.229 -12.632 1.00 93.94 99 MET A C 1
ATOM 747 O O . MET A 1 99 ? 11.281 1.623 -12.263 1.00 93.94 99 MET A O 1
ATOM 751 N N . HIS A 1 100 ? 12.437 3.546 -12.515 1.00 95.56 100 HIS A N 1
ATOM 752 C CA . HIS A 1 100 ? 11.423 4.452 -11.989 1.00 95.56 100 HIS A CA 1
ATOM 753 C C . HIS A 1 100 ? 11.140 5.568 -12.992 1.00 95.56 100 HIS A C 1
ATOM 755 O O . HIS A 1 100 ? 12.042 6.040 -13.688 1.00 95.56 100 HIS A O 1
ATOM 761 N N . LEU A 1 101 ? 9.889 6.021 -13.045 1.00 94.69 101 LEU A N 1
ATOM 762 C CA . LEU A 1 101 ? 9.512 7.263 -13.714 1.00 94.69 101 LEU A CA 1
ATOM 763 C C . LEU A 1 101 ? 9.502 8.384 -12.685 1.00 94.69 101 LEU A C 1
ATOM 765 O O . LEU A 1 101 ? 8.764 8.320 -11.706 1.00 94.69 101 LEU A O 1
ATOM 769 N N . ARG A 1 102 ? 10.291 9.429 -12.925 1.00 94.25 102 ARG A N 1
ATOM 770 C CA . ARG A 1 102 ? 10.293 10.610 -12.065 1.00 94.25 102 ARG A CA 1
ATOM 771 C C . ARG A 1 102 ? 9.260 11.622 -12.538 1.00 94.25 102 ARG A C 1
ATOM 773 O O . ARG A 1 102 ? 9.279 12.022 -13.704 1.00 94.25 102 ARG A O 1
ATOM 780 N N . ASP A 1 103 ? 8.381 12.044 -11.638 1.00 93.81 103 ASP A N 1
ATOM 781 C CA . ASP A 1 103 ? 7.390 13.077 -11.929 1.00 93.81 103 ASP A CA 1
ATOM 782 C C . ASP A 1 103 ? 7.980 14.505 -11.846 1.00 93.81 103 ASP A C 1
ATOM 784 O O . ASP A 1 103 ? 9.170 14.714 -11.597 1.00 93.81 103 ASP A O 1
ATOM 788 N N . GLN A 1 104 ? 7.142 15.524 -12.071 1.00 94.62 104 GLN A N 1
ATOM 789 C CA . GLN A 1 104 ? 7.567 16.930 -11.997 1.00 94.62 104 GLN A CA 1
ATOM 790 C C . GLN A 1 104 ? 7.885 17.403 -10.5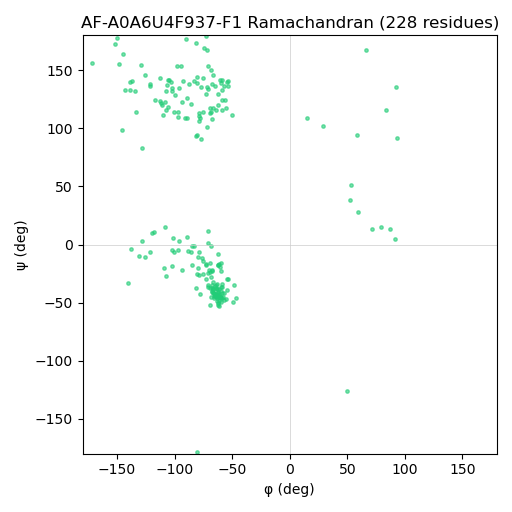69 1.00 94.62 104 GLN A C 1
ATOM 792 O O . GLN A 1 104 ? 8.600 18.391 -10.410 1.00 94.62 104 GLN A O 1
ATOM 797 N N . ALA A 1 105 ? 7.359 16.724 -9.546 1.00 91.69 105 ALA A N 1
ATOM 798 C CA . ALA A 1 105 ? 7.647 16.993 -8.141 1.00 91.69 105 ALA A CA 1
ATOM 799 C C . ALA A 1 105 ? 8.918 16.266 -7.654 1.00 91.69 105 ALA A C 1
ATOM 801 O O . ALA A 1 105 ? 9.386 16.524 -6.547 1.00 91.69 105 ALA A O 1
ATOM 802 N N . GLY A 1 106 ? 9.507 15.406 -8.489 1.00 91.25 106 GLY A N 1
ATOM 803 C CA . GLY A 1 106 ? 10.713 14.645 -8.185 1.00 91.25 106 GLY A CA 1
ATOM 804 C C . GLY A 1 106 ? 10.458 13.316 -7.471 1.00 91.25 106 GLY A C 1
ATOM 805 O O . GLY A 1 106 ? 11.421 12.744 -6.957 1.00 91.25 106 GLY A O 1
ATOM 806 N N . ALA A 1 107 ? 9.207 12.850 -7.434 1.00 93.19 107 ALA A N 1
ATOM 807 C CA . ALA A 1 107 ? 8.814 11.575 -6.850 1.00 93.19 107 ALA A CA 1
ATOM 808 C C . ALA A 1 107 ? 9.093 10.421 -7.826 1.00 93.19 107 ALA A C 1
ATOM 810 O O . ALA A 1 107 ? 8.866 10.557 -9.033 1.00 93.19 107 ALA A O 1
ATOM 811 N N . ASP A 1 108 ? 9.594 9.301 -7.304 1.00 95.75 108 ASP A N 1
ATOM 812 C CA . ASP A 1 108 ? 10.007 8.143 -8.095 1.00 95.75 108 ASP A CA 1
ATOM 813 C C . ASP A 1 108 ? 8.884 7.094 -8.121 1.00 95.75 108 ASP A C 1
ATOM 815 O O . ASP A 1 108 ? 8.523 6.504 -7.110 1.00 95.75 108 ASP A O 1
ATOM 819 N N . HIS A 1 109 ? 8.308 6.863 -9.299 1.00 96.69 109 HIS A N 1
ATOM 820 C CA . HIS A 1 109 ? 7.268 5.861 -9.513 1.00 96.69 109 HIS A CA 1
ATOM 821 C C . HIS A 1 109 ? 7.881 4.574 -10.055 1.00 96.69 109 HIS A C 1
ATOM 823 O O . HIS A 1 109 ? 8.300 4.545 -11.218 1.00 96.69 109 HIS A O 1
ATOM 829 N N . LEU A 1 110 ? 7.922 3.510 -9.249 1.00 97.12 110 LEU A N 1
ATOM 830 C CA . LEU A 1 110 ? 8.437 2.211 -9.687 1.00 97.12 110 LEU A CA 1
ATOM 831 C C . LEU A 1 110 ? 7.672 1.709 -10.917 1.00 97.12 110 LEU A C 1
ATOM 833 O O . LEU A 1 110 ? 6.439 1.754 -10.968 1.00 97.12 110 LEU A O 1
ATOM 837 N N . VAL A 1 111 ? 8.412 1.186 -11.894 1.00 97.19 111 VAL A N 1
ATOM 838 C CA . VAL A 1 111 ? 7.851 0.495 -13.052 1.00 97.19 111 VAL A CA 1
ATOM 839 C C . VAL A 1 111 ? 8.303 -0.951 -13.050 1.00 97.19 111 VAL A C 1
ATOM 841 O O . VAL A 1 111 ? 9.496 -1.234 -13.085 1.00 97.19 111 VAL A O 1
ATOM 844 N N . LEU A 1 112 ? 7.346 -1.874 -13.092 1.00 96.19 112 LEU A N 1
ATOM 845 C CA . LEU A 1 112 ? 7.615 -3.291 -13.316 1.00 96.19 112 LEU A CA 1
ATOM 846 C C . LEU A 1 112 ? 7.046 -3.722 -14.661 1.00 96.19 112 LEU A C 1
ATOM 848 O O . LEU A 1 112 ? 5.973 -3.271 -15.057 1.00 96.19 112 LEU A O 1
ATOM 852 N N . ALA A 1 113 ? 7.754 -4.612 -15.352 1.00 95.06 113 ALA A N 1
ATOM 853 C CA . ALA A 1 113 ? 7.265 -5.252 -16.564 1.00 95.06 113 ALA A CA 1
ATOM 854 C C . ALA A 1 113 ? 6.862 -6.703 -16.283 1.00 95.06 113 ALA A C 1
ATOM 856 O O . ALA A 1 113 ? 7.540 -7.403 -15.532 1.00 95.06 113 ALA A O 1
ATOM 857 N N . ASP A 1 114 ? 5.776 -7.159 -16.904 1.00 92.50 114 ASP A N 1
ATOM 858 C CA . ASP A 1 114 ? 5.443 -8.580 -16.959 1.00 92.50 114 ASP A CA 1
ATOM 859 C C . ASP A 1 114 ? 6.065 -9.272 -18.190 1.00 92.50 114 ASP A C 1
ATOM 861 O O . ASP A 1 114 ? 6.678 -8.635 -19.051 1.00 92.50 114 ASP A O 1
ATOM 865 N N . MET A 1 115 ? 5.869 -10.592 -18.302 1.00 87.81 115 MET A N 1
ATOM 866 C CA . MET A 1 115 ? 6.392 -11.402 -19.417 1.00 87.81 115 MET A CA 1
ATOM 867 C C . MET A 1 115 ? 5.871 -10.976 -20.799 1.00 87.81 115 MET A C 1
ATOM 869 O O . MET 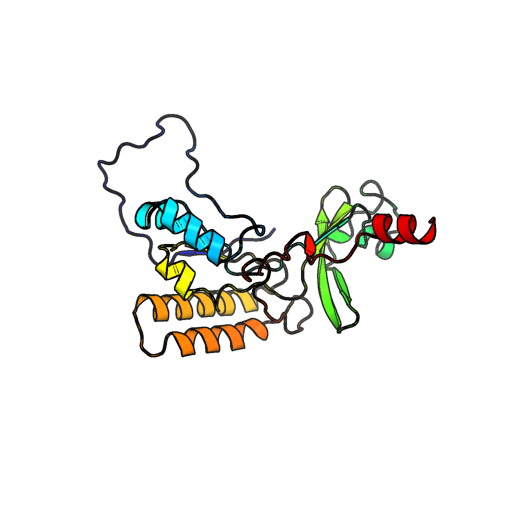A 1 115 ? 6.455 -11.334 -21.818 1.00 87.81 115 MET A O 1
ATOM 873 N N . GLY A 1 116 ? 4.760 -10.239 -20.855 1.00 90.50 116 GLY A N 1
ATOM 874 C CA . GLY A 1 116 ? 4.187 -9.703 -22.085 1.00 90.50 116 GLY A CA 1
ATOM 875 C C . GLY A 1 116 ? 4.731 -8.326 -22.460 1.00 90.50 116 GLY A C 1
ATOM 876 O O . GLY A 1 116 ? 4.224 -7.734 -23.409 1.00 90.50 116 GLY A O 1
ATOM 877 N N . CYS A 1 117 ? 5.735 -7.803 -21.741 1.00 92.69 117 CYS A N 1
ATOM 878 C CA . CYS A 1 117 ? 6.187 -6.415 -21.854 1.00 92.69 117 CYS A CA 1
ATOM 879 C C . CYS A 1 117 ? 5.079 -5.391 -21.538 1.00 92.69 117 CYS A C 1
ATOM 881 O O . CYS A 1 117 ? 5.127 -4.256 -22.005 1.00 92.69 117 CYS A O 1
ATOM 883 N N . ARG A 1 118 ? 4.098 -5.744 -20.705 1.00 94.38 118 ARG A N 1
ATOM 884 C CA . ARG A 1 118 ? 3.152 -4.761 -20.162 1.00 94.38 118 ARG A CA 1
ATOM 885 C C . ARG A 1 118 ? 3.753 -4.172 -18.905 1.00 94.38 118 ARG A C 1
ATOM 887 O O . ARG A 1 118 ? 4.374 -4.893 -18.125 1.00 94.38 118 ARG A O 1
ATOM 894 N N . ASN A 1 119 ? 3.632 -2.866 -18.717 1.00 95.25 119 ASN A N 1
ATOM 895 C CA . ASN A 1 119 ? 4.173 -2.212 -17.535 1.00 95.25 119 ASN A CA 1
ATOM 896 C C . ASN A 1 119 ? 3.079 -1.879 -16.537 1.00 95.25 119 ASN A C 1
ATOM 898 O O . ASN A 1 119 ? 2.007 -1.407 -16.914 1.00 95.25 119 ASN A O 1
ATOM 902 N N . THR A 1 120 ? 3.403 -2.078 -15.268 1.00 97.31 120 THR A N 1
ATOM 903 C CA . THR A 1 120 ? 2.663 -1.557 -14.127 1.00 97.31 120 THR A CA 1
ATOM 904 C C . THR A 1 120 ? 3.493 -0.448 -13.505 1.00 97.31 120 THR A C 1
ATOM 906 O O . THR A 1 120 ? 4.644 -0.676 -13.133 1.00 97.31 120 THR A O 1
ATOM 909 N N . VAL A 1 121 ? 2.914 0.744 -13.414 1.00 97.56 121 VAL A N 1
ATOM 910 C CA . VAL A 1 121 ? 3.486 1.893 -12.710 1.00 97.56 121 VAL A CA 1
ATOM 911 C C . VAL A 1 121 ? 2.823 1.983 -11.344 1.00 97.56 121 VAL A C 1
ATOM 913 O O . VAL A 1 121 ? 1.592 1.987 -11.255 1.00 97.56 121 VAL A O 1
ATOM 916 N N . PHE A 1 122 ? 3.633 2.064 -10.297 1.00 97.50 122 PHE A N 1
ATOM 917 C CA . PHE A 1 122 ? 3.182 2.173 -8.916 1.00 97.50 122 PHE A CA 1
ATOM 918 C C . PHE A 1 122 ? 3.196 3.632 -8.442 1.00 97.50 122 PHE A C 1
ATOM 920 O O . PHE A 1 122 ? 3.925 4.478 -8.969 1.00 97.50 122 PHE A O 1
ATOM 927 N N . ASN A 1 123 ? 2.355 3.959 -7.463 1.00 96.56 123 ASN A N 1
ATOM 928 C CA . ASN A 1 123 ? 2.412 5.240 -6.770 1.00 96.56 123 ASN A CA 1
ATOM 929 C C . ASN A 1 123 ? 3.774 5.411 -6.096 1.00 96.56 123 ASN A C 1
ATOM 931 O O . ASN A 1 123 ? 4.290 4.471 -5.502 1.00 96.56 123 ASN A O 1
ATOM 935 N N . ALA A 1 124 ? 4.329 6.622 -6.161 1.00 95.75 124 ALA A N 1
ATOM 936 C CA . ALA A 1 124 ? 5.597 6.927 -5.507 1.00 95.75 124 ALA A CA 1
ATOM 937 C C . ALA A 1 124 ? 5.476 6.894 -3.978 1.00 95.75 124 ALA A C 1
ATOM 939 O O . ALA A 1 124 ? 6.371 6.411 -3.303 1.00 95.75 124 ALA A O 1
ATOM 940 N N . LYS A 1 125 ? 4.341 7.358 -3.438 1.00 97.06 125 LYS A N 1
ATOM 941 C CA . LYS A 1 125 ? 4.033 7.249 -2.010 1.00 97.06 125 LYS A CA 1
ATOM 942 C C . LYS A 1 125 ? 3.447 5.891 -1.673 1.00 97.06 125 LYS A C 1
ATOM 944 O O . LYS A 1 125 ? 2.584 5.394 -2.405 1.00 97.06 125 LYS A O 1
ATOM 949 N N . ALA A 1 126 ? 3.848 5.354 -0.528 1.00 97.44 126 ALA A N 1
ATOM 950 C CA . ALA A 1 126 ? 3.185 4.197 0.040 1.00 97.44 126 ALA A CA 1
ATOM 951 C C . ALA A 1 126 ? 1.859 4.613 0.701 1.00 97.44 126 ALA A C 1
ATOM 953 O O . ALA A 1 126 ? 1.772 5.589 1.449 1.00 97.44 126 ALA A O 1
ATOM 954 N N . GLN A 1 127 ? 0.815 3.836 0.447 1.00 97.69 127 GLN A N 1
ATOM 955 C CA . GLN A 1 127 ? -0.393 3.819 1.252 1.00 97.69 127 GLN A CA 1
ATOM 956 C C . GLN A 1 127 ? -0.054 3.294 2.654 1.00 97.69 127 GLN A C 1
ATOM 958 O O . GLN A 1 127 ? 0.643 2.288 2.787 1.00 97.69 127 GLN A O 1
ATOM 963 N N . SER A 1 128 ? -0.588 3.931 3.694 1.00 98.31 128 SER A N 1
ATOM 964 C CA . SER A 1 128 ? -0.486 3.492 5.088 1.00 98.31 128 SER A CA 1
ATOM 965 C C . SER A 1 128 ? -1.837 3.573 5.787 1.00 98.31 128 SER A C 1
ATOM 967 O O . SER A 1 128 ? -2.513 4.597 5.724 1.00 98.31 128 SER A O 1
ATOM 969 N N . ALA A 1 129 ? -2.215 2.503 6.485 1.00 98.12 129 ALA A N 1
ATOM 970 C CA . ALA A 1 129 ? -3.420 2.453 7.304 1.00 98.12 129 ALA A CA 1
ATOM 971 C C . ALA A 1 129 ? -3.217 3.012 8.716 1.00 98.12 129 ALA A C 1
ATOM 973 O O . ALA A 1 129 ? -4.181 3.031 9.467 1.00 98.12 129 ALA A O 1
ATOM 974 N N . LEU A 1 130 ? -2.010 3.459 9.095 1.00 98.31 130 LEU A N 1
ATOM 975 C CA . LEU A 1 130 ? -1.729 3.962 10.449 1.00 98.31 130 LEU A CA 1
ATOM 976 C C . LEU A 1 130 ? -2.788 4.954 10.975 1.00 98.31 130 LEU A C 1
ATOM 978 O O . LEU A 1 130 ? -3.266 4.733 12.085 1.00 98.31 130 LEU A O 1
ATOM 982 N N . PRO A 1 131 ? -3.249 5.966 10.205 1.00 97.44 131 PRO A N 1
ATOM 983 C CA . PRO A 1 131 ? -4.242 6.920 10.706 1.00 97.44 131 PRO A CA 1
ATOM 984 C C . PRO A 1 131 ? -5.645 6.335 10.923 1.00 97.44 131 PRO A C 1
ATOM 986 O O . PRO A 1 131 ? -6.462 6.974 11.569 1.00 97.44 131 PRO A O 1
ATOM 989 N N . VAL A 1 132 ? -5.939 5.164 10.353 1.00 97.69 132 VAL A N 1
ATOM 990 C CA . VAL A 1 132 ? -7.232 4.458 10.461 1.00 97.69 132 VAL A CA 1
ATOM 991 C C . VAL A 1 132 ? -7.077 3.097 11.150 1.00 97.69 132 VAL A C 1
ATOM 993 O O . VAL A 1 132 ? -7.980 2.264 11.127 1.00 97.69 132 VAL A O 1
ATOM 996 N N . LEU A 1 133 ? -5.908 2.826 11.738 1.00 97.88 133 LEU A N 1
ATOM 997 C CA . LEU A 1 133 ? -5.572 1.511 12.275 1.00 97.88 133 LEU A CA 1
ATOM 998 C C . LEU A 1 133 ? -6.451 1.165 13.480 1.00 97.88 133 LEU A C 1
ATOM 1000 O O . LEU A 1 133 ? -6.881 0.020 13.611 1.00 97.88 133 LEU A O 1
ATOM 1004 N N . GLU A 1 134 ? -6.752 2.153 14.322 1.00 97.12 134 GLU A N 1
ATOM 1005 C CA . GLU A 1 134 ? -7.646 1.993 15.469 1.00 97.12 134 GLU A CA 1
ATOM 1006 C C . GLU A 1 134 ? -9.068 1.619 15.042 1.00 97.12 134 GLU A C 1
ATOM 1008 O O . GLU A 1 134 ? -9.645 0.692 15.614 1.00 97.12 134 GLU A O 1
ATOM 1013 N N . ASP A 1 135 ? -9.599 2.249 13.991 1.00 96.50 135 ASP A N 1
ATOM 1014 C CA . ASP A 1 135 ? -10.923 1.929 13.447 1.00 96.50 135 ASP A CA 1
ATOM 1015 C C . ASP A 1 135 ? -10.967 0.492 12.913 1.00 96.50 135 ASP A C 1
ATOM 1017 O O . ASP A 1 135 ? -11.875 -0.275 13.240 1.00 96.50 135 ASP A O 1
ATOM 1021 N N . LEU A 1 136 ? -9.943 0.085 12.151 1.00 96.88 136 LEU A N 1
ATOM 1022 C CA . LEU A 1 136 ? -9.838 -1.277 11.620 1.00 96.88 136 LEU A CA 1
ATOM 1023 C C . LEU A 1 136 ? -9.788 -2.317 12.754 1.00 96.88 136 LEU A C 1
ATOM 1025 O O . LEU A 1 136 ? -10.484 -3.337 12.710 1.00 96.88 136 LEU A O 1
ATOM 1029 N N . LEU A 1 137 ? -8.981 -2.066 13.789 1.00 95.94 137 LEU A N 1
ATOM 1030 C CA . LEU A 1 137 ? -8.879 -2.943 14.957 1.00 95.94 137 LEU A CA 1
ATOM 1031 C C . LEU A 1 137 ? -10.191 -2.964 15.761 1.00 95.94 137 LEU A C 1
ATOM 1033 O O . LEU A 1 137 ? -10.611 -4.032 16.223 1.00 95.94 137 LEU A O 1
ATOM 1037 N N . SER A 1 138 ? -10.877 -1.832 15.888 1.00 94.56 138 SER A N 1
ATOM 1038 C CA . SER A 1 138 ? -12.169 -1.727 16.577 1.00 94.56 138 SER A CA 1
ATOM 1039 C C . SER A 1 138 ? -13.284 -2.472 15.839 1.00 94.56 138 SER A C 1
ATOM 1041 O O . SER A 1 138 ? -14.097 -3.137 16.480 1.00 94.56 138 SER A O 1
ATOM 1043 N N . ALA A 1 139 ? -13.249 -2.492 14.503 1.00 94.75 139 ALA A N 1
ATOM 1044 C CA . ALA A 1 139 ? -14.144 -3.285 13.653 1.00 94.75 139 ALA A CA 1
ATOM 1045 C C . ALA A 1 139 ? -13.875 -4.809 13.705 1.00 94.75 139 ALA A C 1
ATOM 1047 O O . ALA A 1 139 ? -14.539 -5.599 13.034 1.00 94.75 139 ALA A O 1
ATOM 1048 N N . GLY A 1 140 ? -12.900 -5.254 14.508 1.00 94.00 140 GLY A N 1
ATOM 1049 C CA . GLY A 1 140 ? -12.589 -6.670 14.719 1.00 94.00 140 GLY A CA 1
ATOM 1050 C C . GLY A 1 140 ? -11.538 -7.245 13.766 1.00 94.00 140 GLY A C 1
ATOM 1051 O O . GLY A 1 140 ? -11.237 -8.434 13.846 1.00 94.00 140 GLY A O 1
ATOM 1052 N N . LEU A 1 141 ? -10.920 -6.438 12.901 1.00 95.00 141 LEU A N 1
ATOM 1053 C CA . LEU A 1 141 ? -9.860 -6.914 12.009 1.00 95.00 141 LEU A CA 1
ATOM 1054 C C . LEU A 1 141 ? -8.584 -7.200 12.802 1.00 95.00 141 LEU A C 1
ATOM 1056 O O . LEU A 1 141 ? -8.187 -6.425 13.668 1.00 95.00 141 LEU A O 1
ATOM 1060 N N . ARG A 1 142 ? -7.932 -8.333 12.532 1.00 93.75 142 ARG A N 1
ATOM 1061 C CA . ARG A 1 142 ? -6.703 -8.751 13.243 1.00 93.75 142 ARG A CA 1
ATOM 1062 C C . ARG A 1 142 ? -5.569 -9.183 12.322 1.00 93.75 142 ARG A C 1
ATOM 1064 O O . ARG A 1 142 ? -4.449 -9.385 12.781 1.00 93.75 142 ARG A O 1
ATOM 1071 N N . ARG A 1 143 ? -5.843 -9.331 11.026 1.00 94.12 143 ARG A N 1
ATOM 1072 C CA . ARG A 1 143 ? -4.857 -9.750 10.030 1.00 94.12 143 ARG A CA 1
ATOM 1073 C C . ARG A 1 143 ? -4.542 -8.584 9.120 1.00 94.12 143 ARG A C 1
ATOM 1075 O O . ARG A 1 143 ? -5.389 -8.148 8.342 1.00 94.12 143 ARG A O 1
ATOM 1082 N N . MET A 1 144 ? -3.316 -8.104 9.258 1.00 95.38 144 MET A N 1
ATOM 1083 C CA . MET A 1 144 ? -2.816 -6.944 8.547 1.00 95.38 144 MET A CA 1
ATOM 1084 C C . MET A 1 144 ? -1.736 -7.408 7.578 1.00 95.38 144 MET A C 1
ATOM 1086 O O . MET A 1 144 ? -0.766 -8.063 7.968 1.00 95.38 144 MET A O 1
ATOM 1090 N N . ARG A 1 145 ? -1.933 -7.094 6.303 1.00 96.12 145 ARG A N 1
ATOM 1091 C CA . ARG A 1 145 ? -1.035 -7.456 5.215 1.00 96.12 145 ARG A CA 1
ATOM 1092 C C . ARG A 1 145 ? -0.201 -6.257 4.808 1.00 96.12 145 ARG A C 1
ATOM 1094 O O . ARG A 1 145 ? -0.723 -5.166 4.581 1.00 96.12 145 ARG A O 1
ATOM 1101 N N . ILE A 1 146 ? 1.094 -6.494 4.685 1.00 96.88 146 ILE A N 1
ATOM 1102 C CA . ILE A 1 146 ? 2.062 -5.531 4.177 1.00 96.88 146 ILE A CA 1
ATOM 1103 C C . ILE A 1 146 ? 2.545 -6.051 2.826 1.00 96.88 146 ILE A C 1
ATOM 1105 O O . ILE A 1 146 ? 3.081 -7.161 2.732 1.00 96.88 146 ILE A O 1
ATOM 1109 N N . GLU A 1 147 ? 2.330 -5.259 1.781 1.00 95.75 147 GLU A N 1
ATOM 1110 C CA . GLU A 1 147 ? 2.804 -5.551 0.434 1.00 95.75 147 GLU A CA 1
ATOM 1111 C C . GLU A 1 147 ? 3.983 -4.652 0.099 1.00 95.75 147 GLU A C 1
ATOM 1113 O O . GLU A 1 147 ? 3.860 -3.434 0.061 1.00 95.75 147 GLU A O 1
ATOM 1118 N N . LEU A 1 148 ? 5.127 -5.282 -0.148 1.00 95.00 148 LEU A N 1
ATOM 1119 C CA . LEU A 1 148 ? 6.375 -4.602 -0.463 1.00 95.00 148 LEU A CA 1
ATOM 1120 C C . LEU A 1 148 ? 6.675 -4.774 -1.946 1.00 95.00 148 LEU A C 1
ATOM 1122 O O . LEU A 1 148 ? 6.540 -5.879 -2.493 1.00 95.00 148 LEU A O 1
ATOM 1126 N N . VAL A 1 149 ? 7.118 -3.700 -2.584 1.00 94.25 149 VAL A N 1
ATOM 1127 C CA . VAL A 1 149 ? 7.451 -3.701 -4.010 1.00 94.25 149 VAL A CA 1
ATOM 1128 C C . VAL A 1 149 ? 8.699 -2.886 -4.337 1.00 94.25 149 VAL A C 1
ATOM 1130 O O . VAL A 1 149 ? 9.443 -3.301 -5.225 1.00 94.25 149 VAL A O 1
ATOM 1133 N N . ASP A 1 150 ? 8.961 -1.798 -3.612 1.00 93.94 150 ASP A N 1
ATOM 1134 C CA . ASP A 1 150 ? 10.072 -0.870 -3.884 1.00 93.94 150 ASP A CA 1
ATOM 1135 C C . ASP A 1 150 ? 10.986 -0.647 -2.668 1.00 93.94 150 ASP A C 1
ATOM 1137 O O . ASP A 1 150 ? 12.078 -0.091 -2.770 1.00 93.94 150 ASP A O 1
ATOM 1141 N N . GLU A 1 151 ? 10.559 -1.119 -1.503 1.00 94.12 151 GLU A N 1
ATOM 1142 C CA . GLU A 1 151 ? 11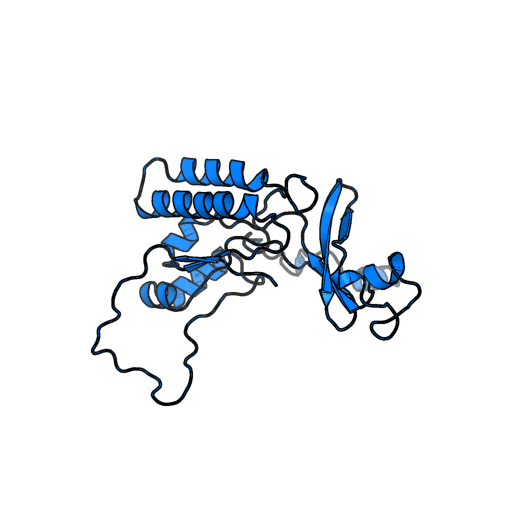.242 -0.946 -0.237 1.00 94.12 151 GLU A CA 1
ATOM 1143 C C . GLU A 1 151 ? 12.501 -1.835 -0.183 1.00 94.12 151 GLU A C 1
ATOM 1145 O O . GLU A 1 151 ? 12.434 -3.053 -0.413 1.00 94.12 151 GLU A O 1
ATOM 1150 N N . PRO A 1 152 ? 13.676 -1.282 0.167 1.00 93.31 152 PRO A N 1
ATOM 1151 C CA . PRO A 1 152 ? 14.890 -2.067 0.300 1.00 93.31 152 PRO A CA 1
ATOM 1152 C C . PRO A 1 152 ? 14.788 -3.006 1.504 1.00 93.31 152 PRO A C 1
ATOM 1154 O O . PRO A 1 152 ? 14.190 -2.687 2.530 1.00 93.31 152 PRO A O 1
ATOM 1157 N N . ALA A 1 153 ? 15.469 -4.152 1.432 1.00 94.44 153 ALA A N 1
ATOM 1158 C CA . ALA A 1 153 ? 15.413 -5.183 2.474 1.00 94.44 153 ALA A CA 1
ATOM 1159 C C . ALA A 1 153 ? 15.727 -4.664 3.895 1.00 94.44 153 ALA A C 1
ATOM 1161 O O . ALA A 1 153 ? 15.196 -5.189 4.870 1.00 94.44 153 ALA A O 1
ATOM 1162 N N . ALA A 1 154 ? 16.564 -3.628 4.018 1.00 94.50 154 ALA A N 1
ATOM 1163 C CA . ALA A 1 154 ? 16.907 -3.004 5.296 1.00 94.50 154 ALA A CA 1
ATOM 1164 C C . ALA A 1 154 ? 15.755 -2.195 5.928 1.00 94.50 154 ALA A C 1
ATOM 1166 O O . ALA A 1 154 ? 15.738 -2.030 7.144 1.00 94.50 154 ALA A O 1
ATOM 1167 N N . ALA A 1 155 ? 14.796 -1.711 5.131 1.00 94.94 155 ALA A N 1
ATOM 1168 C CA . ALA A 1 155 ? 13.625 -0.980 5.615 1.00 94.94 155 ALA A CA 1
ATOM 1169 C C . ALA A 1 155 ? 12.549 -1.917 6.190 1.00 94.94 155 ALA A C 1
ATOM 1171 O O . ALA A 1 155 ? 11.792 -1.525 7.075 1.00 94.94 155 ALA A O 1
ATOM 1172 N N . VAL A 1 156 ? 12.510 -3.176 5.736 1.00 96.00 156 VAL A N 1
ATOM 1173 C CA . VAL A 1 156 ? 11.449 -4.136 6.083 1.00 96.00 156 VAL A CA 1
ATOM 1174 C C . VAL A 1 156 ? 11.302 -4.369 7.594 1.00 96.00 156 VAL A C 1
ATOM 1176 O O . VAL A 1 156 ? 10.175 -4.289 8.078 1.00 96.00 156 VAL A O 1
ATOM 1179 N N . PRO A 1 157 ? 12.369 -4.616 8.384 1.00 97.50 157 PRO A N 1
ATOM 1180 C CA . PRO A 1 157 ? 12.215 -4.813 9.826 1.00 97.50 157 PRO A CA 1
ATOM 1181 C C . PRO A 1 157 ? 11.676 -3.572 10.543 1.00 97.50 157 PRO A C 1
ATOM 1183 O O . PRO A 1 157 ? 10.845 -3.704 11.434 1.00 97.50 157 PRO A O 1
ATOM 1186 N N . VAL A 1 158 ? 12.116 -2.378 10.129 1.00 97.75 158 VAL A N 1
ATOM 1187 C CA . VAL A 1 158 ? 11.653 -1.098 10.690 1.00 97.75 158 VAL A CA 1
ATOM 1188 C C . VAL A 1 158 ? 10.164 -0.917 10.420 1.00 97.75 158 VAL A C 1
ATOM 1190 O O . VAL A 1 158 ? 9.407 -0.551 11.314 1.00 97.75 158 VAL A O 1
ATOM 1193 N N . LEU A 1 159 ? 9.743 -1.238 9.197 1.00 97.69 159 LEU A N 1
ATOM 1194 C CA . LEU A 1 159 ? 8.355 -1.152 8.780 1.00 97.69 159 LEU A CA 1
ATOM 1195 C C . LEU A 1 159 ? 7.460 -2.098 9.586 1.00 97.69 159 LEU A C 1
ATOM 1197 O O . LEU A 1 159 ? 6.430 -1.680 10.115 1.00 97.69 159 LEU A O 1
ATOM 1201 N N . LEU A 1 160 ? 7.866 -3.364 9.713 1.00 97.94 160 LEU A N 1
ATOM 1202 C CA . LEU A 1 160 ? 7.124 -4.365 10.481 1.00 97.94 160 LEU A CA 1
ATOM 1203 C C . LEU A 1 160 ? 7.027 -3.992 11.964 1.00 97.94 160 LEU A C 1
ATOM 1205 O O . LEU A 1 160 ? 5.959 -4.145 12.555 1.00 97.94 160 LEU A O 1
ATOM 1209 N N . GLU A 1 161 ? 8.113 -3.485 12.551 1.00 98.00 161 GLU A N 1
ATOM 1210 C CA . GLU A 1 161 ? 8.135 -3.053 13.950 1.00 98.00 161 GLU A CA 1
ATOM 1211 C C . GLU A 1 161 ? 7.207 -1.861 14.193 1.00 98.00 161 GLU A C 1
ATOM 1213 O O . GLU A 1 161 ? 6.454 -1.871 15.161 1.00 98.00 161 GLU A O 1
ATOM 1218 N N . ALA A 1 162 ? 7.204 -0.873 13.293 1.00 98.06 162 ALA A N 1
ATOM 1219 C CA . ALA A 1 162 ? 6.342 0.300 13.404 1.00 98.06 162 ALA A CA 1
ATOM 1220 C C . ALA A 1 162 ? 4.852 -0.085 13.420 1.00 98.06 162 ALA A C 1
ATOM 1222 O O . ALA A 1 162 ? 4.106 0.366 14.287 1.00 98.06 162 ALA A O 1
ATOM 1223 N N . TYR A 1 163 ? 4.419 -0.973 12.515 1.00 98.25 163 TYR A N 1
ATOM 1224 C CA . TYR A 1 163 ? 3.037 -1.466 12.526 1.00 98.25 163 TYR A CA 1
ATOM 1225 C C . TYR A 1 163 ? 2.725 -2.333 13.743 1.00 98.25 163 TYR A C 1
ATOM 1227 O O . TYR A 1 163 ? 1.627 -2.227 14.290 1.00 98.25 163 TYR A O 1
ATOM 1235 N N . ARG A 1 164 ? 3.662 -3.191 14.167 1.00 97.00 164 ARG A N 1
ATOM 1236 C CA . ARG A 1 164 ? 3.467 -4.031 15.352 1.00 97.00 164 ARG A CA 1
ATOM 1237 C C . ARG A 1 164 ? 3.289 -3.178 16.601 1.00 97.00 164 ARG A C 1
ATOM 1239 O O . ARG A 1 164 ? 2.293 -3.356 17.289 1.00 97.00 164 ARG A O 1
ATOM 1246 N N . GLY A 1 165 ? 4.206 -2.244 16.848 1.00 96.44 165 GLY A N 1
ATOM 1247 C CA . GLY A 1 165 ? 4.170 -1.364 18.014 1.00 96.44 165 GLY A CA 1
ATOM 1248 C C . GLY A 1 165 ? 2.909 -0.504 18.050 1.00 96.44 165 GLY A C 1
ATOM 1249 O O . GLY A 1 165 ? 2.228 -0.467 19.069 1.00 96.44 165 GLY A O 1
ATOM 1250 N N . ALA A 1 166 ? 2.529 0.103 16.919 1.00 97.62 166 ALA A N 1
ATOM 1251 C CA . ALA A 1 166 ? 1.291 0.878 16.834 1.00 97.62 166 ALA A CA 1
ATOM 1252 C C . ALA A 1 166 ? 0.050 0.020 17.141 1.00 97.62 166 ALA A C 1
ATOM 1254 O O . ALA A 1 166 ? -0.817 0.425 17.912 1.00 97.62 166 ALA A O 1
ATOM 1255 N N . ALA A 1 167 ? -0.035 -1.187 16.577 1.00 96.69 167 ALA A N 1
ATOM 1256 C CA . ALA A 1 167 ? -1.171 -2.067 16.821 1.00 96.69 167 ALA A CA 1
ATOM 1257 C C . ALA A 1 167 ? -1.213 -2.622 18.255 1.00 96.69 167 ALA A C 1
ATOM 1259 O O . ALA A 1 167 ? -2.297 -2.753 18.820 1.00 96.69 167 ALA A O 1
ATOM 1260 N N . GLU A 1 168 ? -0.061 -2.952 18.845 1.00 95.69 168 GLU A N 1
ATOM 1261 C CA . GLU A 1 168 ? 0.045 -3.400 20.238 1.00 95.69 168 GLU A CA 1
ATOM 1262 C C . GLU A 1 168 ? -0.390 -2.303 21.212 1.00 95.69 168 GLU A C 1
ATOM 1264 O O . GLU A 1 168 ? -1.187 -2.588 22.106 1.00 95.69 168 GLU A O 1
ATOM 1269 N N . ALA A 1 169 ? 0.044 -1.057 20.996 1.00 95.88 169 ALA A N 1
ATOM 1270 C CA . ALA A 1 169 ? -0.355 0.078 21.826 1.00 95.88 169 ALA A CA 1
ATOM 1271 C C . ALA A 1 169 ? -1.878 0.309 21.785 1.00 95.88 169 ALA A C 1
ATOM 1273 O O . ALA A 1 169 ? -2.519 0.463 22.828 1.00 95.88 169 ALA A O 1
ATOM 1274 N N . ILE A 1 170 ? -2.483 0.236 20.589 1.00 96.38 170 ILE A N 1
ATOM 1275 C CA . ILE A 1 170 ? -3.942 0.338 20.417 1.00 96.38 170 ILE A CA 1
ATOM 1276 C C . ILE A 1 170 ? -4.664 -0.811 21.141 1.00 96.38 170 ILE A C 1
ATOM 1278 O O . ILE A 1 170 ? -5.601 -0.579 21.903 1.00 96.38 170 ILE A O 1
ATOM 1282 N N . LEU A 1 171 ? -4.242 -2.063 20.926 1.00 93.88 171 LEU A N 1
ATOM 1283 C CA . LEU A 1 171 ? -4.909 -3.243 21.499 1.00 93.88 171 LEU A CA 1
ATOM 1284 C C . LEU A 1 171 ? -4.765 -3.344 23.023 1.00 93.88 171 LEU A C 1
ATOM 1286 O O . LEU A 1 171 ? -5.629 -3.931 23.677 1.00 93.88 171 LEU A O 1
ATOM 1290 N N . SER A 1 172 ? -3.690 -2.792 23.580 1.00 92.88 172 SER A N 1
ATOM 1291 C CA . SER A 1 172 ? -3.442 -2.736 25.023 1.00 92.88 172 SER A CA 1
ATOM 1292 C C . SER A 1 172 ? -4.160 -1.568 25.712 1.00 92.88 172 SER A C 1
ATOM 1294 O O . SER A 1 172 ? -4.082 -1.457 26.935 1.00 92.88 172 SER A O 1
ATOM 1296 N N . PHE A 1 173 ? -4.897 -0.738 24.958 1.00 87.19 173 PHE A N 1
ATOM 1297 C CA . PHE A 1 173 ? -5.556 0.482 25.443 1.00 87.19 173 PHE A CA 1
ATOM 1298 C C . PHE A 1 173 ? -4.582 1.412 26.179 1.00 87.19 173 PHE A C 1
ATOM 1300 O O . PHE A 1 173 ? -4.912 2.004 27.212 1.00 87.19 173 PHE A O 1
ATOM 1307 N N . GLU A 1 174 ? -3.355 1.500 25.665 1.00 83.94 174 GLU A N 1
ATOM 1308 C CA . GLU A 1 174 ? -2.327 2.367 26.221 1.00 83.94 174 GLU A CA 1
ATOM 1309 C C . GLU A 1 174 ? -2.714 3.834 26.006 1.00 83.94 174 GLU A C 1
ATOM 1311 O O . GLU A 1 174 ? -3.215 4.222 24.950 1.00 83.94 174 GLU A O 1
ATOM 1316 N N . SER A 1 175 ? -2.497 4.675 27.022 1.00 84.25 175 SER A N 1
ATOM 1317 C CA . SER A 1 175 ? -2.855 6.101 26.955 1.00 84.25 175 SER A CA 1
ATOM 1318 C C . SER A 1 175 ? -2.097 6.873 25.868 1.00 84.25 175 SER A C 1
ATOM 1320 O O . SER A 1 175 ? -2.495 7.976 25.509 1.00 84.25 175 SER A O 1
ATOM 1322 N N . ASP A 1 176 ? -0.996 6.309 25.381 1.00 88.25 176 ASP A N 1
ATOM 1323 C CA . ASP A 1 176 ? -0.078 6.838 24.380 1.00 88.25 176 ASP A CA 1
ATOM 1324 C C . ASP A 1 176 ? -0.178 6.119 23.021 1.00 88.25 176 ASP A C 1
ATOM 1326 O O . ASP A 1 176 ? 0.672 6.334 22.159 1.00 88.25 176 ASP A O 1
ATOM 1330 N N . ALA A 1 177 ? -1.239 5.342 22.764 1.00 91.50 177 ALA A N 1
ATOM 1331 C CA . ALA A 1 177 ? -1.459 4.701 21.462 1.00 91.50 177 ALA A CA 1
ATOM 1332 C C . ALA A 1 177 ? -1.440 5.696 20.281 1.00 91.50 177 ALA A C 1
ATOM 1334 O O . ALA A 1 177 ? -0.850 5.414 19.238 1.00 91.50 177 ALA A O 1
ATOM 1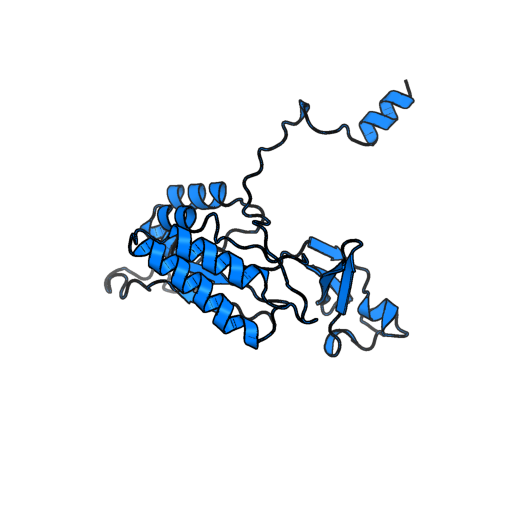335 N N . GLU A 1 178 ? -2.007 6.895 20.459 1.00 94.06 178 GLU A N 1
ATOM 1336 C CA . GLU A 1 178 ? -1.958 7.972 19.457 1.00 94.06 178 GLU A CA 1
ATOM 1337 C C . GLU A 1 178 ? -0.513 8.422 19.163 1.00 94.06 178 GLU A C 1
ATOM 1339 O O . GLU A 1 178 ? -0.149 8.665 18.010 1.00 94.06 178 GLU A O 1
ATOM 1344 N N . ILE A 1 179 ? 0.340 8.471 20.193 1.00 95.88 179 ILE A N 1
ATOM 1345 C CA . ILE A 1 179 ? 1.763 8.810 20.057 1.00 95.88 179 ILE A CA 1
ATOM 1346 C C . ILE A 1 179 ? 2.485 7.694 19.299 1.00 95.88 179 ILE A C 1
ATOM 1348 O O . ILE A 1 179 ? 3.211 7.988 18.354 1.00 95.88 179 ILE A O 1
ATOM 1352 N N . ALA A 1 180 ? 2.232 6.426 19.634 1.00 96.44 180 ALA A N 1
ATOM 1353 C CA . ALA A 1 180 ? 2.824 5.286 18.934 1.00 96.44 180 ALA A CA 1
ATOM 1354 C C . ALA A 1 180 ? 2.465 5.267 17.435 1.00 96.44 180 ALA A C 1
ATOM 1356 O O . ALA A 1 180 ? 3.326 5.005 16.593 1.00 96.44 180 ALA A O 1
ATOM 1357 N N . VAL A 1 181 ? 1.217 5.596 17.081 1.00 97.56 181 VAL A N 1
ATOM 1358 C CA . VAL A 1 181 ? 0.775 5.740 15.681 1.00 97.56 181 VAL A CA 1
ATOM 1359 C C . VAL A 1 181 ? 1.490 6.903 14.988 1.00 97.56 181 VAL A C 1
ATOM 1361 O O . VAL A 1 181 ? 1.947 6.753 13.852 1.00 97.56 181 VAL A O 1
ATOM 1364 N N . SER A 1 182 ? 1.613 8.051 15.660 1.00 97.69 182 SER A N 1
ATOM 1365 C CA . SER A 1 182 ? 2.319 9.225 15.134 1.00 97.69 182 SER A CA 1
ATOM 1366 C C . SER A 1 182 ? 3.812 8.952 14.912 1.00 97.69 182 SER A C 1
ATOM 1368 O O . SER A 1 182 ? 4.356 9.299 13.863 1.00 97.69 182 SER A O 1
ATOM 1370 N N . ASP A 1 183 ? 4.477 8.298 15.864 1.00 97.94 183 ASP A N 1
ATOM 1371 C CA . ASP A 1 183 ? 5.890 7.929 15.765 1.00 97.94 183 ASP A CA 1
ATOM 1372 C C . ASP A 1 183 ? 6.112 6.901 14.652 1.00 97.94 183 ASP A C 1
ATOM 1374 O O . ASP A 1 183 ? 7.035 7.043 13.844 1.00 97.94 183 ASP A O 1
ATOM 1378 N N . ALA A 1 184 ? 5.223 5.908 14.543 1.00 98.25 184 ALA A N 1
ATOM 1379 C CA . ALA A 1 184 ? 5.227 4.967 13.431 1.00 98.25 184 ALA A CA 1
ATOM 1380 C C . ALA A 1 184 ? 5.098 5.703 12.088 1.00 98.25 184 ALA A C 1
ATOM 1382 O O . ALA A 1 184 ? 5.876 5.437 11.173 1.00 98.25 184 ALA A O 1
ATOM 1383 N N . TRP A 1 185 ? 4.182 6.670 11.967 1.00 98.44 185 TRP A N 1
ATOM 1384 C CA . TRP A 1 185 ? 4.023 7.459 10.743 1.00 98.44 185 TRP A CA 1
ATOM 1385 C C . TRP A 1 185 ? 5.305 8.219 10.388 1.00 98.44 185 TRP A C 1
ATOM 1387 O O . TRP A 1 185 ? 5.781 8.113 9.256 1.00 98.44 185 TRP A O 1
ATOM 1397 N N . ALA A 1 186 ? 5.886 8.939 11.353 1.00 98.25 186 ALA A N 1
ATOM 1398 C CA . ALA A 1 186 ? 7.100 9.732 11.160 1.00 98.25 186 ALA A CA 1
ATOM 1399 C C . ALA A 1 186 ? 8.296 8.873 10.716 1.00 98.25 186 ALA A C 1
ATOM 1401 O O . ALA A 1 186 ? 9.098 9.284 9.875 1.00 98.25 186 ALA A O 1
ATOM 1402 N N . VAL A 1 187 ? 8.411 7.650 11.237 1.00 97.81 187 VAL A N 1
ATOM 1403 C CA . VAL A 1 187 ? 9.428 6.697 10.781 1.00 97.81 187 VAL A CA 1
ATOM 1404 C C . VAL A 1 187 ? 9.125 6.225 9.359 1.00 97.81 187 VAL A C 1
ATOM 1406 O O . VAL A 1 187 ? 9.990 6.312 8.486 1.00 97.81 187 VAL A O 1
ATOM 1409 N N . LEU A 1 188 ? 7.905 5.751 9.100 1.00 98.00 188 LEU A N 1
ATOM 1410 C CA . LEU A 1 188 ? 7.540 5.142 7.821 1.00 98.00 188 LEU A CA 1
ATOM 1411 C C . LEU A 1 188 ? 7.596 6.119 6.639 1.00 98.00 188 LEU A C 1
ATOM 1413 O O . LEU A 1 188 ? 7.995 5.714 5.546 1.00 98.00 188 LEU A O 1
ATOM 1417 N N . GLU A 1 189 ? 7.243 7.394 6.828 1.00 97.44 189 GLU A N 1
ATOM 1418 C CA . GLU A 1 189 ? 7.292 8.394 5.749 1.00 97.44 189 GLU A CA 1
ATOM 1419 C C . GLU A 1 189 ? 8.713 8.720 5.283 1.00 97.44 189 GLU A C 1
ATOM 1421 O O . GLU A 1 189 ? 8.904 9.163 4.149 1.00 97.44 189 GLU A O 1
ATOM 1426 N N . THR A 1 190 ? 9.708 8.463 6.134 1.00 96.94 190 THR A N 1
ATOM 1427 C CA . THR A 1 190 ? 11.124 8.713 5.838 1.00 96.94 190 THR A CA 1
ATOM 1428 C C . THR A 1 190 ? 11.870 7.480 5.338 1.00 96.94 190 THR A C 1
ATOM 1430 O O . THR A 1 190 ? 13.038 7.601 4.956 1.00 96.94 190 THR A O 1
ATOM 1433 N N . LEU A 1 191 ? 11.225 6.306 5.305 1.00 96.06 191 LEU A N 1
ATOM 1434 C CA . LEU A 1 191 ? 11.859 5.099 4.783 1.00 96.06 191 LEU A CA 1
ATOM 1435 C C . LEU A 1 191 ? 12.285 5.299 3.321 1.00 96.06 191 LEU A C 1
ATOM 1437 O O . LEU A 1 191 ? 11.571 5.950 2.554 1.00 96.06 191 LEU A O 1
ATOM 1441 N N . PRO A 1 192 ? 13.451 4.765 2.930 1.00 95.06 192 PRO A N 1
ATOM 1442 C CA . PRO A 1 192 ? 13.945 4.927 1.577 1.00 95.06 192 PRO A CA 1
ATOM 1443 C C . PRO A 1 192 ? 13.190 4.030 0.587 1.00 95.06 192 PRO A C 1
ATOM 1445 O O . PRO A 1 192 ? 12.913 2.873 0.894 1.00 95.06 192 PRO A O 1
ATOM 1448 N N . ASP A 1 193 ? 12.952 4.538 -0.618 1.00 91.94 193 ASP A N 1
ATOM 1449 C CA . ASP A 1 193 ? 12.674 3.753 -1.820 1.00 91.94 193 ASP A CA 1
ATOM 1450 C C . ASP A 1 193 ? 13.954 3.057 -2.336 1.00 91.94 193 ASP A C 1
ATOM 1452 O O . ASP A 1 193 ? 15.054 3.216 -1.783 1.00 91.94 193 ASP A O 1
ATOM 1456 N N . ALA A 1 194 ? 13.848 2.296 -3.429 1.00 89.81 194 ALA A N 1
ATOM 1457 C CA . ALA A 1 194 ? 14.993 1.610 -4.034 1.00 89.81 194 ALA A CA 1
ATOM 1458 C C . ALA A 1 194 ? 16.093 2.563 -4.555 1.00 89.81 194 ALA A C 1
ATOM 1460 O O . ALA A 1 194 ? 17.231 2.131 -4.755 1.00 89.81 194 ALA A O 1
ATOM 1461 N N . ASN A 1 195 ? 15.786 3.852 -4.744 1.00 91.44 195 ASN A N 1
ATOM 1462 C CA . ASN A 1 195 ? 16.729 4.899 -5.145 1.00 91.44 195 ASN A CA 1
ATOM 1463 C C . ASN A 1 195 ? 17.286 5.697 -3.949 1.00 91.44 195 ASN A C 1
ATOM 1465 O O . ASN A 1 195 ? 18.069 6.634 -4.147 1.00 91.44 1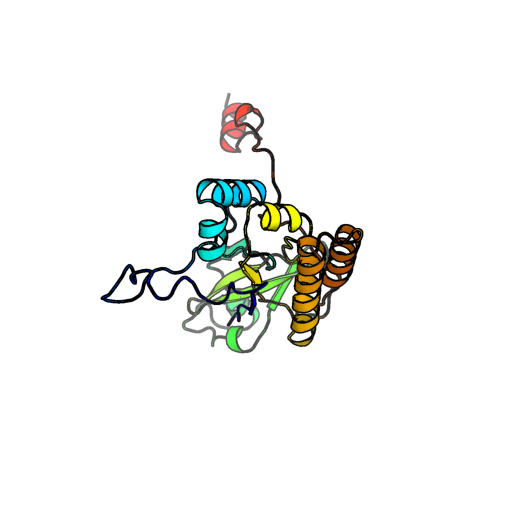95 ASN A O 1
ATOM 1469 N N . GLY A 1 196 ? 16.918 5.338 -2.716 1.00 92.25 196 GLY A N 1
ATOM 1470 C CA . GLY A 1 196 ? 17.375 5.980 -1.487 1.00 92.25 196 GLY A CA 1
ATOM 1471 C C . GLY A 1 196 ? 16.670 7.296 -1.145 1.00 92.25 196 GLY A C 1
ATOM 1472 O O . GLY A 1 196 ? 17.186 8.048 -0.316 1.00 92.25 196 GLY A O 1
ATOM 1473 N N . ARG A 1 197 ? 15.532 7.617 -1.771 1.00 92.00 197 ARG A N 1
ATOM 1474 C CA . ARG A 1 197 ? 14.713 8.796 -1.434 1.00 92.00 197 ARG A CA 1
ATOM 1475 C C . ARG A 1 197 ? 13.617 8.411 -0.458 1.00 92.00 197 ARG A C 1
ATOM 1477 O O . ARG A 1 197 ? 13.169 7.279 -0.466 1.00 92.00 197 ARG A O 1
ATOM 1484 N N . ALA A 1 198 ? 13.152 9.356 0.353 1.00 94.62 198 ALA A N 1
ATOM 1485 C CA . ALA A 1 198 ? 12.003 9.107 1.217 1.00 94.62 198 ALA A CA 1
ATOM 1486 C C . ALA A 1 198 ? 10.776 8.717 0.374 1.00 94.62 198 ALA A C 1
ATOM 1488 O O . ALA A 1 198 ? 10.371 9.487 -0.500 1.00 94.62 198 ALA A O 1
ATOM 1489 N N . GLN A 1 199 ? 10.187 7.555 0.664 1.00 94.50 199 GLN A N 1
ATOM 1490 C CA . GLN A 1 199 ? 8.994 7.059 -0.025 1.00 94.50 199 GLN A CA 1
ATOM 1491 C C . GLN A 1 199 ? 7.788 7.980 0.207 1.00 94.50 199 GLN A C 1
ATOM 1493 O O . GLN A 1 199 ? 6.965 8.190 -0.681 1.00 94.50 199 GLN A O 1
ATOM 1498 N N . GLY A 1 200 ? 7.695 8.589 1.396 1.00 96.69 200 GLY A N 1
ATOM 1499 C CA . GLY A 1 200 ? 6.515 9.326 1.832 1.00 96.69 200 GLY A CA 1
ATOM 1500 C C . GLY A 1 200 ? 5.290 8.429 2.035 1.00 96.69 200 GLY A C 1
ATOM 1501 O O . GLY A 1 200 ? 5.254 7.274 1.615 1.00 96.69 200 GLY A O 1
ATOM 1502 N N . LEU A 1 201 ? 4.259 8.983 2.675 1.00 97.69 201 LEU A N 1
ATOM 1503 C CA . LEU A 1 201 ? 3.009 8.278 2.951 1.00 97.69 201 LEU A CA 1
ATOM 1504 C C . LEU A 1 201 ? 1.771 9.065 2.519 1.00 97.69 201 LEU A C 1
ATOM 1506 O O . LEU A 1 201 ? 1.767 10.302 2.482 1.00 97.69 201 LEU A O 1
ATOM 1510 N N . ASP A 1 202 ? 0.700 8.328 2.241 1.00 96.50 202 ASP A N 1
ATOM 1511 C CA . ASP A 1 202 ? -0.676 8.811 2.276 1.00 96.50 202 ASP A CA 1
ATOM 1512 C C . ASP A 1 202 ? -1.657 7.679 2.642 1.00 96.50 202 ASP A C 1
ATOM 1514 O O . ASP A 1 202 ? -1.268 6.535 2.855 1.00 96.50 202 ASP A O 1
ATOM 1518 N N . LEU A 1 203 ? -2.948 7.999 2.762 1.00 96.50 203 LEU A N 1
ATOM 1519 C CA . LEU A 1 203 ? -3.996 6.997 3.002 1.00 96.50 203 LEU A CA 1
ATOM 1520 C C . LEU A 1 203 ? -4.357 6.190 1.740 1.00 96.50 203 LEU A C 1
ATOM 1522 O O . LEU A 1 203 ? -5.085 5.206 1.833 1.00 96.50 203 LEU A O 1
ATOM 1526 N N . GLY A 1 204 ? -3.902 6.597 0.554 1.00 95.06 204 GLY A N 1
ATOM 1527 C CA . GLY A 1 204 ? -4.217 5.950 -0.716 1.00 95.06 204 GLY A CA 1
ATOM 1528 C C . GLY A 1 204 ? -5.715 5.706 -0.920 1.00 95.06 204 GLY A C 1
ATOM 1529 O O . GLY A 1 204 ? -6.537 6.622 -0.830 1.00 95.06 204 GLY A O 1
ATOM 1530 N N . SER A 1 205 ? -6.049 4.447 -1.198 1.00 94.25 205 SER A N 1
ATOM 1531 C CA . SER A 1 205 ? -7.415 3.924 -1.332 1.00 94.25 205 SER A CA 1
ATOM 1532 C C . SER A 1 205 ? -8.211 3.908 -0.027 1.00 94.25 205 SER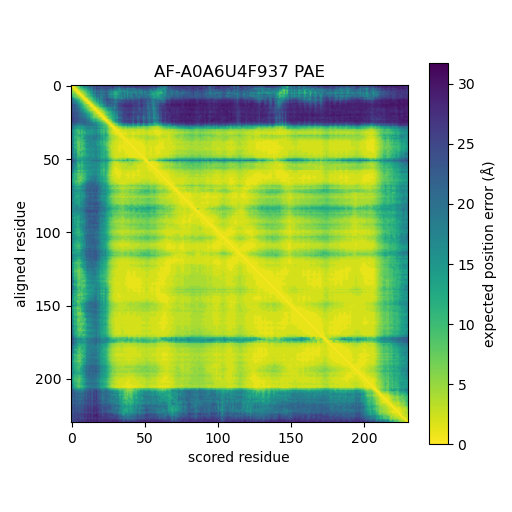 A C 1
ATOM 1534 O O . SER A 1 205 ? -9.433 3.976 -0.072 1.00 94.25 205 SER A O 1
ATOM 1536 N N . LEU A 1 206 ? -7.547 3.891 1.134 1.00 96.69 206 LEU A N 1
ATOM 1537 C CA . LEU A 1 206 ? -8.215 3.846 2.440 1.00 96.69 206 LEU A CA 1
ATOM 1538 C C . LEU A 1 206 ? -8.886 5.173 2.802 1.00 96.69 206 LEU A C 1
ATOM 1540 O O . LEU A 1 206 ? -9.760 5.201 3.666 1.00 96.69 206 LEU A O 1
ATOM 1544 N N . ALA A 1 207 ? -8.509 6.269 2.141 1.00 94.81 207 ALA A N 1
ATOM 1545 C CA . ALA A 1 207 ? -9.107 7.574 2.375 1.00 94.81 207 ALA A CA 1
ATOM 1546 C C . ALA A 1 207 ? -10.607 7.564 2.039 1.00 94.81 207 ALA A C 1
ATOM 1548 O O . ALA A 1 207 ? -10.995 7.390 0.881 1.00 94.81 207 ALA A O 1
ATOM 1549 N N . SER A 1 208 ? -11.453 7.854 3.028 1.00 86.12 208 SER A N 1
ATOM 1550 C CA . SER A 1 208 ? -12.875 8.093 2.787 1.00 86.12 208 SER A CA 1
ATOM 1551 C C . SER A 1 208 ? -13.055 9.414 2.042 1.00 86.12 208 SER A C 1
ATOM 1553 O O . SER A 1 208 ? -12.741 10.498 2.542 1.00 86.12 208 SER A O 1
ATOM 1555 N N . ARG A 1 209 ? -13.510 9.335 0.791 1.00 77.50 209 ARG A N 1
ATOM 1556 C CA . ARG A 1 209 ? -13.820 10.506 -0.031 1.00 77.50 209 ARG A CA 1
ATOM 1557 C C . ARG A 1 209 ? -15.319 10.555 -0.237 1.00 77.50 209 ARG A C 1
ATOM 1559 O O . ARG A 1 209 ? -15.890 9.638 -0.818 1.00 77.50 209 ARG A O 1
ATOM 1566 N N . THR A 1 210 ? -15.946 11.653 0.175 1.00 73.38 210 THR A N 1
ATOM 1567 C CA . THR A 1 210 ? -17.354 11.903 -0.139 1.00 73.38 210 THR A CA 1
ATOM 1568 C C . THR A 1 210 ? -17.549 11.830 -1.650 1.00 73.38 210 THR A C 1
ATOM 1570 O O . THR A 1 210 ? -16.976 12.639 -2.388 1.00 73.38 210 THR A O 1
ATOM 1573 N N . GLU A 1 211 ? -18.363 10.881 -2.116 1.00 70.44 211 GLU A N 1
ATOM 1574 C CA . GLU A 1 211 ? -18.703 10.795 -3.531 1.00 70.44 211 GLU A CA 1
ATOM 1575 C C . GLU A 1 211 ? -19.303 12.122 -3.999 1.00 70.44 211 GLU A C 1
ATOM 1577 O O . GLU A 1 211 ? -20.290 12.635 -3.456 1.00 70.44 211 GLU A O 1
ATOM 1582 N N . VAL A 1 212 ? -18.704 12.694 -5.043 1.00 74.81 212 VAL A N 1
ATOM 1583 C CA . VAL A 1 212 ? -19.250 13.892 -5.670 1.00 74.81 212 VAL A CA 1
ATOM 1584 C C . VAL A 1 212 ? -20.551 13.489 -6.348 1.00 74.81 212 VAL A C 1
ATOM 1586 O O . VAL A 1 212 ? -20.553 12.726 -7.315 1.00 74.81 212 VAL A O 1
ATOM 1589 N N . LYS A 1 213 ? -21.677 14.017 -5.856 1.00 79.94 213 LYS A N 1
ATOM 1590 C CA . LYS A 1 213 ? -22.989 13.746 -6.450 1.00 79.94 213 LYS A CA 1
ATOM 1591 C C . LYS A 1 213 ? -22.934 14.067 -7.937 1.00 79.94 213 LYS A C 1
ATOM 1593 O O . LYS A 1 213 ? -22.401 15.095 -8.340 1.00 79.94 213 LYS A O 1
ATOM 1598 N N . ARG A 1 214 ? -23.579 13.240 -8.762 1.00 76.00 214 ARG A N 1
ATOM 1599 C CA . ARG A 1 214 ? -23.588 13.393 -10.229 1.00 76.00 214 ARG A CA 1
ATOM 1600 C C . ARG A 1 214 ? -23.911 14.814 -10.716 1.00 76.00 214 ARG A C 1
ATOM 1602 O O . ARG A 1 214 ? -23.382 15.243 -11.735 1.00 76.00 214 ARG A O 1
ATOM 1609 N N . LYS A 1 215 ? -24.781 15.539 -10.003 1.00 85.12 215 LYS A N 1
ATOM 1610 C CA . LYS A 1 215 ? -25.162 16.930 -10.314 1.00 85.12 215 LYS A CA 1
ATOM 1611 C C . LYS A 1 215 ? -24.034 17.953 -10.086 1.00 85.12 215 LYS A C 1
ATOM 1613 O O . LYS A 1 215 ? -24.052 19.005 -10.714 1.00 85.12 215 LYS A O 1
ATOM 1618 N N . ASP A 1 216 ? -23.082 17.617 -9.220 1.00 86.31 216 ASP A N 1
ATOM 1619 C CA . ASP A 1 216 ? -21.963 18.450 -8.777 1.00 86.31 216 ASP A CA 1
ATOM 1620 C C . ASP A 1 216 ? -20.643 18.047 -9.476 1.00 86.31 216 ASP A C 1
ATOM 1622 O O . ASP A 1 216 ? -19.618 18.711 -9.326 1.00 86.31 216 ASP A O 1
ATOM 1626 N N . MET A 1 217 ? -20.651 16.971 -10.279 1.00 85.06 217 MET A N 1
ATOM 1627 C CA . MET A 1 217 ? -19.497 16.556 -11.080 1.00 85.06 217 MET A CA 1
ATOM 1628 C C . MET A 1 217 ? -19.186 17.573 -12.185 1.00 85.06 217 MET A C 1
ATOM 1630 O O . MET A 1 217 ? -20.084 18.159 -12.799 1.00 85.06 217 MET A O 1
ATOM 1634 N N . LYS A 1 218 ? -17.892 17.733 -12.501 1.00 85.31 218 LYS A N 1
ATOM 1635 C CA . LYS A 1 218 ? -17.463 18.498 -13.679 1.00 85.31 218 LYS A CA 1
ATOM 1636 C C . LYS A 1 218 ? -18.144 17.939 -14.927 1.00 85.31 218 LYS A C 1
ATOM 1638 O O . LYS A 1 218 ? -18.281 16.727 -15.096 1.00 85.31 218 LYS A O 1
ATOM 1643 N N . ARG A 1 219 ? -18.562 18.840 -15.815 1.00 82.06 219 ARG A N 1
ATOM 1644 C CA . ARG A 1 219 ? -19.166 18.454 -17.090 1.00 82.06 219 ARG A CA 1
ATOM 1645 C C . ARG A 1 219 ? -18.172 17.637 -17.900 1.00 82.06 219 ARG A C 1
ATOM 1647 O O . ARG A 1 219 ? -16.978 17.924 -17.918 1.00 82.06 219 ARG A O 1
ATOM 1654 N N . THR A 1 220 ? -18.676 16.626 -18.592 1.00 87.06 220 THR A N 1
ATOM 1655 C CA . THR A 1 220 ? -17.832 15.831 -19.485 1.00 87.06 220 THR A CA 1
ATOM 1656 C C . THR A 1 220 ? -17.457 16.648 -20.719 1.00 87.06 220 THR A C 1
ATOM 1658 O O . THR A 1 220 ? -18.222 17.505 -21.170 1.00 87.06 220 THR A O 1
ATOM 1661 N N . ALA A 1 221 ? -16.320 16.327 -21.340 1.00 82.06 221 ALA A N 1
ATOM 1662 C CA . ALA A 1 221 ? -15.894 16.962 -22.590 1.00 82.06 221 ALA A CA 1
ATOM 1663 C C . ALA A 1 221 ? -16.968 16.876 -23.701 1.0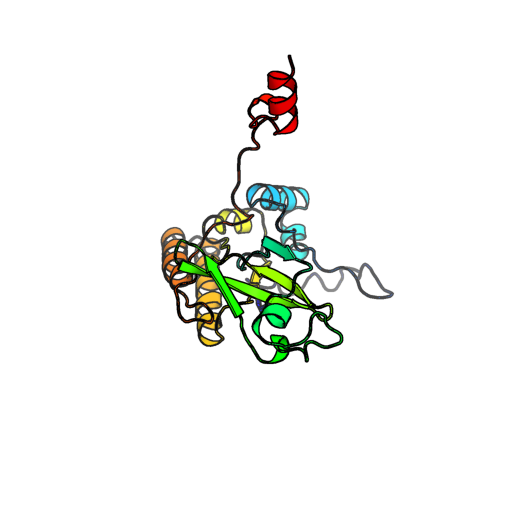0 82.06 221 ALA A C 1
ATOM 1665 O O . ALA A 1 221 ? -17.088 17.772 -24.537 1.00 82.06 221 ALA A O 1
ATOM 1666 N N . TYR A 1 222 ? -17.798 15.825 -23.690 1.00 82.56 222 TYR A N 1
ATOM 1667 C CA . TYR A 1 222 ? -18.951 15.685 -24.585 1.00 82.56 222 TYR A CA 1
ATOM 1668 C C . TYR A 1 222 ? -20.037 16.741 -24.320 1.00 82.56 222 TYR A C 1
ATOM 1670 O O . TYR A 1 222 ? -20.532 17.378 -25.253 1.00 82.56 222 TYR A O 1
ATOM 1678 N N . GLN A 1 223 ? -20.391 16.958 -23.050 1.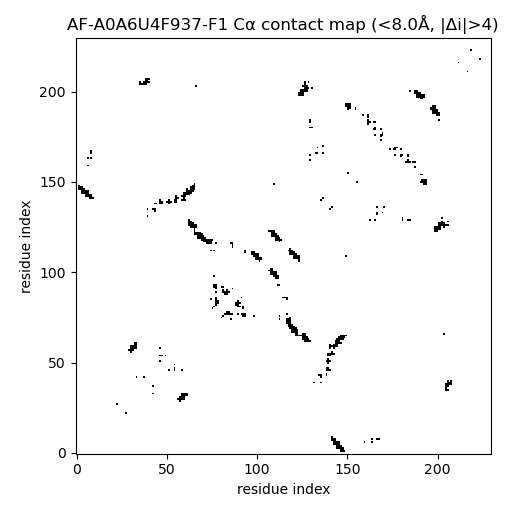00 85.31 223 GLN A N 1
ATOM 1679 C CA . GLN A 1 223 ? -21.374 17.969 -22.649 1.00 85.31 223 GLN A CA 1
ATOM 1680 C C . GLN A 1 223 ? -20.892 19.386 -22.975 1.00 85.31 223 GLN A C 1
ATOM 1682 O O . GLN A 1 223 ? -21.685 20.225 -23.406 1.00 85.31 223 GLN A O 1
ATOM 1687 N N . GLU A 1 224 ? -19.595 19.650 -22.820 1.00 86.88 224 GLU A N 1
ATOM 1688 C CA . GLU A 1 224 ? -18.999 20.928 -23.210 1.00 86.88 224 GLU A CA 1
ATOM 1689 C C . GLU A 1 224 ? -19.021 21.142 -24.729 1.00 86.88 224 GLU A C 1
ATOM 1691 O O . GLU A 1 224 ? -19.376 22.231 -25.184 1.00 86.88 224 GLU A O 1
ATOM 1696 N N . LYS A 1 225 ? -18.722 20.104 -25.527 1.00 81.50 225 LYS A N 1
ATOM 1697 C CA . LYS A 1 225 ? -18.790 20.169 -26.997 1.00 81.50 225 LYS A CA 1
ATOM 1698 C C . LYS A 1 225 ? -20.211 20.419 -27.508 1.00 81.50 225 LYS A C 1
ATOM 1700 O O . LYS A 1 225 ? -20.393 21.306 -28.338 1.00 81.50 225 LYS A O 1
ATOM 1705 N N . ARG A 1 226 ? -21.231 19.726 -26.981 1.00 80.56 226 ARG A N 1
ATOM 1706 C CA . ARG A 1 226 ? -22.638 19.956 -27.378 1.00 80.56 226 ARG A CA 1
ATOM 1707 C C . ARG A 1 226 ? -23.109 21.386 -27.127 1.00 80.56 226 ARG A C 1
ATOM 1709 O O . ARG A 1 226 ? -23.881 21.904 -27.919 1.00 80.56 226 ARG A O 1
ATOM 1716 N N . ARG A 1 227 ? -22.630 22.040 -26.066 1.00 73.38 227 ARG A N 1
ATOM 1717 C CA . ARG A 1 227 ? -23.001 23.432 -25.763 1.00 73.38 227 ARG A CA 1
ATOM 1718 C C . ARG A 1 227 ? -22.316 24.456 -26.668 1.00 73.38 227 ARG A C 1
ATOM 1720 O O . ARG A 1 227 ? -22.840 25.542 -26.816 1.00 73.38 227 ARG A O 1
ATOM 1727 N N . LYS A 1 228 ? -21.152 24.131 -27.237 1.00 70.25 228 LYS A N 1
ATOM 1728 C CA . LYS A 1 228 ? -20.481 24.973 -28.246 1.00 70.25 228 LYS A CA 1
ATOM 1729 C C . LYS A 1 228 ? -21.081 24.807 -29.650 1.00 70.25 228 LYS A C 1
ATOM 1731 O O . LYS A 1 228 ? -20.705 25.544 -30.550 1.00 70.25 228 LYS A O 1
ATOM 1736 N N . SER A 1 229 ? -21.943 23.805 -29.828 1.00 65.94 229 SER A N 1
ATOM 1737 C CA . SER A 1 229 ? -22.574 23.443 -31.105 1.00 65.94 229 SER A CA 1
ATOM 1738 C C . SER A 1 229 ? -24.017 23.959 -31.229 1.00 65.94 229 SER A C 1
ATOM 1740 O O . SER A 1 229 ? -24.618 23.794 -32.285 1.00 65.94 229 SER A O 1
ATOM 1742 N N . ASN A 1 230 ? -24.553 24.541 -30.151 1.00 52.47 230 ASN A N 1
ATOM 1743 C CA . ASN A 1 230 ? -25.835 25.246 -30.066 1.00 52.47 230 ASN A CA 1
ATOM 1744 C C . ASN A 1 230 ? -25.561 26.724 -29.787 1.00 52.47 230 ASN A C 1
ATOM 1746 O O . ASN A 1 230 ? -26.426 27.545 -30.151 1.00 52.47 230 ASN A O 1
#

Radius of gyration: 21.57 Å; Cα contacts (8 Å, |Δi|>4): 341; chains: 1; bounding box: 44×58×58 Å

Solvent-accessible surface area (backbone atoms only — not comparable to full-atom values): 13153 Å² total; per-residue (Å²): 133,69,65,70,49,77,50,73,62,70,75,80,84,72,83,56,97,82,62,75,74,94,64,92,77,74,85,78,88,68,65,46,62,76,60,75,87,46,23,47,67,55,50,30,53,51,21,52,76,61,30,42,73,54,17,32,65,32,36,35,44,75,36,32,30,54,49,78,74,43,79,38,82,67,34,64,49,32,68,76,67,32,96,26,88,46,67,92,56,19,80,61,48,60,80,82,48,87,50,62,50,66,50,97,89,66,47,55,19,46,49,48,64,50,92,76,31,30,25,39,33,28,42,39,40,28,25,41,37,63,94,52,41,65,57,40,45,71,29,28,46,41,34,40,32,35,48,51,87,52,62,40,80,82,48,49,64,59,52,53,47,33,54,48,50,22,51,50,29,50,76,68,68,42,96,54,21,70,55,39,32,50,53,29,48,62,52,54,29,55,37,44,32,75,86,67,44,60,30,33,66,43,45,63,48,40,50,80,68,85,78,71,53,81,90,74,46,81,79,49,74,66,59,55,50,56,62,76,73,108

Organism: NCBI:txid124430

pLDDT: mean 86.93, std 16.45, range [28.67, 98.44]

Mean predicted aligned error: 8.95 Å